Protein AF-0000000070852870 (afdb_homodimer)

Structure (mmCIF, N/CA/C/O backbone):
data_AF-0000000070852870-model_v1
#
loop_
_entity.id
_entity.type
_entity.pdbx_description
1 polymer 'Phosphatidylinositol-4,5-diphosphate 3-kinase'
#
loop_
_atom_site.group_PDB
_atom_site.id
_atom_site.type_symbol
_atom_site.label_atom_id
_atom_site.label_alt_id
_atom_site.label_comp_id
_atom_site.label_asym_id
_atom_site.label_entity_id
_atom_site.label_seq_id
_atom_site.pdbx_PDB_ins_code
_atom_site.Cartn_x
_atom_site.Cartn_y
_atom_site.Cartn_z
_atom_site.occupancy
_atom_site.B_iso_or_equiv
_atom_site.auth_seq_id
_atom_site.auth_comp_id
_atom_site.auth_asym_id
_atom_site.auth_atom_id
_atom_site.pdbx_PDB_model_num
ATOM 1 N N . THR A 1 1 ? 23.812 7.66 28.469 1 27.34 1 THR A N 1
ATOM 2 C CA . THR A 1 1 ? 22.844 6.57 28.594 1 27.34 1 THR A CA 1
ATOM 3 C C . THR A 1 1 ? 21.469 7.102 28.984 1 27.34 1 THR A C 1
ATOM 5 O O . THR A 1 1 ? 21.266 7.543 30.109 1 27.34 1 THR A O 1
ATOM 8 N N . ILE A 1 2 ? 20.844 7.906 28.141 1 29.92 2 ILE A N 1
ATOM 9 C CA . ILE A 1 2 ? 19.734 8.742 28.578 1 29.92 2 ILE A CA 1
ATOM 10 C C . ILE A 1 2 ? 18.484 7.875 28.797 1 29.92 2 ILE A C 1
ATOM 12 O O . ILE A 1 2 ? 18.047 7.188 27.875 1 29.92 2 ILE A O 1
ATOM 16 N N . THR A 1 3 ? 18.266 7.219 30 1 31.83 3 THR A N 1
ATOM 17 C CA . THR A 1 3 ? 17.188 6.34 30.469 1 31.83 3 THR A CA 1
ATOM 18 C C . THR A 1 3 ? 15.852 7.066 30.453 1 31.83 3 THR A C 1
ATOM 20 O O . THR A 1 3 ? 15.648 8.016 31.219 1 31.83 3 THR A O 1
ATOM 23 N N . ILE A 1 4 ? 15.297 7.316 29.344 1 27.53 4 ILE A N 1
ATOM 24 C CA . ILE A 1 4 ? 14.008 8 29.328 1 27.53 4 ILE A CA 1
ATOM 25 C C . ILE A 1 4 ? 12.938 7.082 29.906 1 27.53 4 ILE A C 1
ATOM 27 O O . ILE A 1 4 ? 12.703 5.988 29.391 1 27.53 4 ILE A O 1
ATOM 31 N N . THR A 1 5 ? 12.727 7.023 31.203 1 29.98 5 THR A N 1
ATOM 32 C CA . THR A 1 5 ? 11.734 6.305 31.984 1 29.98 5 THR A CA 1
ATOM 33 C C . THR A 1 5 ? 10.328 6.805 31.672 1 29.98 5 THR A C 1
ATOM 35 O O . THR A 1 5 ? 10.008 7.969 31.938 1 29.98 5 THR A O 1
ATOM 38 N N . LEU A 1 6 ? 9.82 6.469 30.594 1 28.53 6 LEU A N 1
ATOM 39 C CA . LEU A 1 6 ? 8.438 6.84 30.312 1 28.53 6 LEU A CA 1
ATOM 40 C C . LEU A 1 6 ? 7.48 6.195 31.312 1 28.53 6 LEU A C 1
ATOM 42 O O . LEU A 1 6 ? 7.43 4.969 31.422 1 28.53 6 LEU A O 1
ATOM 46 N N . GLN A 1 7 ? 7.25 6.754 32.438 1 28.45 7 GLN A N 1
ATOM 47 C CA . GLN A 1 7 ? 6.352 6.379 33.5 1 28.45 7 GLN A CA 1
ATOM 48 C C . GLN A 1 7 ? 4.898 6.367 33.031 1 28.45 7 GLN A C 1
ATOM 50 O O . GLN A 1 7 ? 4.32 7.418 32.781 1 28.45 7 GLN A O 1
ATOM 55 N N . THR A 1 8 ? 4.508 5.461 32.188 1 26.16 8 THR A N 1
ATOM 56 C CA . THR A 1 8 ? 3.102 5.328 31.812 1 26.16 8 THR A CA 1
ATOM 57 C C . THR A 1 8 ? 2.252 5.039 33.062 1 26.16 8 THR A C 1
ATOM 59 O O . THR A 1 8 ? 2.451 4.027 33.719 1 26.16 8 THR A O 1
ATOM 62 N N . LYS A 1 9 ? 1.921 5.992 33.781 1 29.56 9 LYS A N 1
ATOM 63 C CA . LYS A 1 9 ? 1.017 5.914 34.938 1 29.56 9 LYS A CA 1
ATOM 64 C C . LYS A 1 9 ? -0.339 5.344 34.531 1 29.56 9 LYS A C 1
ATOM 66 O O . LYS A 1 9 ? -1.066 5.957 33.75 1 29.56 9 LYS A O 1
ATOM 71 N N . VAL A 1 10 ? -0.441 4.09 34.312 1 24.94 10 VAL A N 1
ATOM 72 C CA . VAL A 1 10 ? -1.718 3.402 34.156 1 24.94 10 VAL A CA 1
ATOM 73 C C . VAL A 1 10 ? -2.543 3.543 35.406 1 24.94 10 VAL A C 1
ATOM 75 O O . VAL A 1 10 ? -2.146 3.051 36.469 1 24.94 10 VAL A O 1
ATOM 78 N N . LYS A 1 11 ? -3.195 4.629 35.625 1 28.09 11 LYS A N 1
ATOM 79 C CA . LYS A 1 11 ? -4.121 4.781 36.75 1 28.09 11 LYS A CA 1
ATOM 80 C C . LYS A 1 11 ? -5.223 3.725 36.719 1 28.09 11 LYS A C 1
ATOM 82 O O . LYS A 1 11 ? -6.031 3.709 35.781 1 28.09 11 LYS A O 1
ATOM 87 N N . VAL A 1 12 ? -4.922 2.531 37.188 1 23.48 12 VAL A N 1
ATOM 88 C CA . VAL A 1 12 ? -5.879 1.471 37.469 1 23.48 12 VAL A CA 1
ATOM 89 C C . VAL A 1 12 ? -6.934 1.982 38.438 1 23.48 12 VAL A C 1
ATOM 91 O O . VAL A 1 12 ? -6.613 2.342 39.594 1 23.48 12 VAL A O 1
ATOM 94 N N . LYS A 1 13 ? -7.949 2.676 37.969 1 28.06 13 LYS A N 1
ATOM 95 C CA . LYS A 1 13 ? -9.086 3.07 38.812 1 28.06 13 LYS A CA 1
ATOM 96 C C . LYS A 1 13 ? -9.695 1.865 39.5 1 28.06 13 LYS A C 1
ATOM 98 O O . LYS A 1 13 ? -10.266 0.983 38.875 1 28.06 13 LYS A O 1
ATOM 103 N N . THR A 1 14 ? -8.977 1.302 40.438 1 23.7 14 THR A N 1
ATOM 104 C CA . THR A 1 14 ? -9.586 0.327 41.344 1 23.7 14 THR A CA 1
ATOM 105 C C . THR A 1 14 ? -10.867 0.88 41.969 1 23.7 14 THR A C 1
ATOM 107 O O . THR A 1 14 ? -10.836 1.881 42.688 1 23.7 14 THR A O 1
ATOM 110 N N . LYS A 1 15 ? -11.898 0.949 41.125 1 27.09 15 LYS A N 1
ATOM 111 C CA . LYS A 1 15 ? -13.18 1.281 41.719 1 27.09 15 LYS A CA 1
ATOM 112 C C . LYS A 1 15 ? -13.453 0.421 42.969 1 27.09 15 LYS A C 1
ATOM 114 O O . LYS A 1 15 ? -13.578 -0.801 42.844 1 27.09 15 LYS A O 1
ATOM 119 N N . ILE A 1 16 ? -12.758 0.714 44 1 23.38 16 ILE A N 1
ATOM 120 C CA . ILE A 1 16 ? -13.164 0.193 45.312 1 23.38 16 ILE A CA 1
ATOM 121 C C . ILE A 1 16 ? -14.672 0.382 45.5 1 23.38 16 ILE A C 1
ATOM 123 O O . ILE A 1 16 ? -15.18 1.502 45.406 1 23.38 16 ILE A O 1
ATOM 127 N N . SER A 1 17 ? -15.383 -0.698 45.062 1 24.02 17 SER A N 1
ATOM 128 C CA . SER A 1 17 ? -16.812 -0.849 45.312 1 24.02 17 SER A CA 1
ATOM 129 C C . SER A 1 17 ? -17.172 -0.522 46.75 1 24.02 17 SER A C 1
ATOM 131 O O . SER A 1 17 ? -16.75 -1.219 47.688 1 24.02 17 SER A O 1
ATOM 133 N N . LYS A 1 18 ? -16.875 0.728 47.094 1 25.3 18 LYS A N 1
ATOM 134 C CA . LYS A 1 18 ? -17.375 1.075 48.438 1 25.3 18 LYS A CA 1
ATOM 135 C C . LYS A 1 18 ? -18.797 0.556 48.625 1 25.3 18 LYS A C 1
ATOM 137 O O . LYS A 1 18 ? -19.688 0.849 47.844 1 25.3 18 LYS A O 1
ATOM 142 N N . GLN A 1 19 ? -18.875 -0.661 49.156 1 25.59 19 GLN A N 1
ATOM 143 C CA . GLN A 1 19 ? -20.109 -1.264 49.656 1 25.59 19 GLN A CA 1
ATOM 144 C C . GLN A 1 19 ? -20.906 -0.278 50.5 1 25.59 19 GLN A C 1
ATOM 146 O O . GLN A 1 19 ? -20.516 0.032 51.625 1 25.59 19 GLN A O 1
ATOM 151 N N . SER A 1 20 ? -21.188 0.939 49.906 1 22.47 20 SER A N 1
ATOM 152 C CA . SER A 1 20 ? -21.984 1.903 50.656 1 22.47 20 SER A CA 1
ATOM 153 C C . SER A 1 20 ? -23.219 1.245 51.281 1 22.47 20 SER A C 1
ATOM 155 O O . SER A 1 20 ? -24.016 0.625 50.562 1 22.47 20 SER A O 1
ATOM 157 N N . GLU A 1 21 ? -23.094 0.815 52.5 1 23.3 21 GLU A N 1
ATOM 158 C CA . GLU A 1 21 ? -24.125 0.263 53.406 1 23.3 21 GLU A CA 1
ATOM 159 C C . GLU A 1 21 ? -25.328 1.187 53.469 1 23.3 21 GLU A C 1
ATOM 161 O O . GLU A 1 21 ? -26.25 0.949 54.281 1 23.3 21 GLU A O 1
ATOM 166 N N . THR A 1 22 ? -25.375 2.242 52.625 1 21.23 22 THR A N 1
ATOM 167 C CA . THR A 1 22 ? -26.281 3.256 53.156 1 21.23 22 THR A CA 1
ATOM 168 C C . THR A 1 22 ? -27.672 2.682 53.375 1 21.23 22 THR A C 1
ATOM 170 O O . THR A 1 22 ? -28.234 2.07 52.469 1 21.23 22 THR A O 1
ATOM 173 N N . ASN A 1 23 ? -28.062 2.475 54.625 1 20.77 23 ASN A N 1
ATOM 174 C CA . ASN A 1 23 ? -29.219 2.051 55.406 1 20.77 23 ASN A CA 1
ATOM 175 C C . ASN A 1 23 ? -30.484 2.783 55 1 20.77 23 ASN A C 1
ATOM 177 O O . ASN A 1 23 ? -31.531 2.666 55.625 1 20.77 23 ASN A O 1
ATOM 181 N N . LYS A 1 24 ? -30.344 3.889 54.094 1 19.09 24 LYS A N 1
ATOM 182 C CA . LYS A 1 24 ? -31.391 4.852 54.438 1 19.09 24 LYS A CA 1
ATOM 183 C C . LYS A 1 24 ? -32.781 4.262 54.25 1 19.09 24 LYS A C 1
ATOM 185 O O . LYS A 1 24 ? -33 3.463 53.344 1 19.09 24 LYS A O 1
ATOM 190 N N . GLU A 1 25 ? -33.719 4.793 55.062 1 22.48 25 GLU A N 1
ATOM 191 C CA . GLU A 1 25 ? -35.062 4.59 55.562 1 22.48 25 GLU A CA 1
ATOM 192 C C . GLU A 1 25 ? -36.094 4.613 54.438 1 22.48 25 GLU A C 1
ATOM 194 O O . GLU A 1 25 ? -35.875 5.316 53.438 1 22.48 25 GLU A O 1
ATOM 199 N N . ARG A 1 26 ? -37.062 3.715 54.562 1 19.55 26 ARG A N 1
ATOM 200 C CA . ARG A 1 26 ? -38.219 3.191 53.812 1 19.55 26 ARG A CA 1
ATOM 201 C C . ARG A 1 26 ? -39.219 4.297 53.5 1 19.55 26 ARG A C 1
ATOM 203 O O . ARG A 1 26 ? -40.031 4.664 54.375 1 19.55 26 ARG A O 1
ATOM 210 N N . LYS A 1 27 ? -38.656 5.535 53.062 1 18.78 27 LYS A N 1
ATOM 211 C CA . LYS A 1 27 ? -39.781 6.453 53.031 1 18.78 27 LYS A CA 1
ATOM 212 C C . LYS A 1 27 ? -40.938 5.871 52.219 1 18.78 27 LYS A C 1
ATOM 214 O O . LYS A 1 27 ? -40.75 5.039 51.344 1 18.78 27 LYS A O 1
ATOM 219 N N . ASP A 1 28 ? -42.094 6.477 52.531 1 20.64 28 ASP A N 1
ATOM 220 C CA . ASP A 1 28 ? -43.562 6.305 52.375 1 20.64 28 ASP A CA 1
ATOM 221 C C . ASP A 1 28 ? -43.969 6.293 50.938 1 20.64 28 ASP A C 1
ATOM 223 O O . ASP A 1 28 ? -43.25 6.812 50.062 1 20.64 28 ASP A O 1
ATOM 227 N N . ASN A 1 29 ? -45.25 5.906 50.594 1 18.59 29 ASN A N 1
ATOM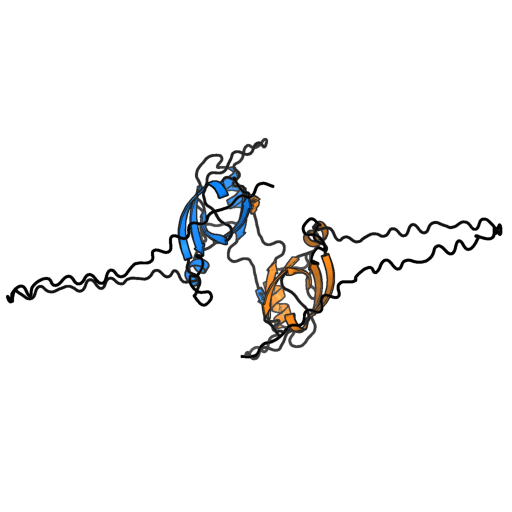 228 C CA . ASN A 1 29 ? -46.125 5.137 49.719 1 18.59 29 ASN A CA 1
ATOM 229 C C . ASN A 1 29 ? -46.469 5.922 48.438 1 18.59 29 ASN A C 1
ATOM 231 O O . ASN A 1 29 ? -46.719 5.332 47.406 1 18.59 29 ASN A O 1
ATOM 235 N N . GLU A 1 30 ? -46.844 7.277 48.562 1 22.08 30 GLU A N 1
ATOM 236 C CA . GLU A 1 30 ? -48.125 7.402 47.906 1 22.08 30 GLU A CA 1
ATOM 237 C C . GLU A 1 30 ? -48 7.273 46.375 1 22.08 30 GLU A C 1
ATOM 239 O O . GLU A 1 30 ? -46.906 7.449 45.844 1 22.08 30 GLU A O 1
ATOM 244 N N . SER A 1 31 ? -49.188 7.238 45.625 1 21.73 31 SER A N 1
ATOM 245 C CA . SER A 1 31 ? -49.875 6.648 44.469 1 21.73 31 SER A CA 1
ATOM 246 C C . SER A 1 31 ? -49.531 7.406 43.188 1 21.73 31 SER A C 1
ATOM 248 O O . SER A 1 31 ? -50.062 7.086 42.125 1 21.73 31 SER A O 1
ATOM 250 N N . TYR A 1 32 ? -48.812 8.594 43.281 1 19.33 32 TYR A N 1
ATOM 251 C CA . TYR A 1 32 ? -49.312 9.445 42.188 1 19.33 32 TYR A CA 1
ATOM 252 C C . TYR A 1 32 ? -49.188 8.75 40.844 1 19.33 32 TYR A C 1
ATOM 254 O O . TYR A 1 32 ? -48.406 7.812 40.688 1 19.33 32 TYR A O 1
ATOM 262 N N . SER A 1 33 ? -49.812 9.445 39.938 1 22.7 33 SER A N 1
ATOM 263 C CA . SER A 1 33 ? -50.406 9.32 38.594 1 22.7 33 SER A CA 1
ATOM 264 C C . SER A 1 33 ? -49.344 8.961 37.562 1 22.7 33 SER A C 1
ATOM 266 O O . SER A 1 33 ? -48.156 9.203 37.75 1 22.7 33 SER A O 1
ATOM 268 N N . SER A 1 34 ? -49.812 8.328 36.5 1 21.61 34 SER A N 1
ATOM 269 C CA . SER A 1 34 ? -49.469 7.488 35.375 1 21.61 34 SER A CA 1
ATOM 270 C C . SER A 1 34 ? -48.625 8.25 34.375 1 21.61 34 SER A C 1
ATOM 272 O O . SER A 1 34 ? -49.125 9.016 33.562 1 21.61 34 SER A O 1
ATOM 274 N N . GLY A 1 35 ? -47.781 9.188 34.844 1 19.84 35 GLY A N 1
ATOM 275 C CA . GLY A 1 35 ? -47.219 9.883 33.688 1 19.84 35 GLY A CA 1
ATOM 276 C C . GLY A 1 35 ? -46.562 8.961 32.688 1 19.84 35 GLY A C 1
ATOM 277 O O . GLY A 1 35 ? -46 7.93 33.062 1 19.84 35 GLY A O 1
ATOM 278 N N . ASN A 1 36 ? -47.062 8.961 31.469 1 21 36 ASN A N 1
ATOM 279 C CA . ASN A 1 36 ? -46.656 8.234 30.266 1 21 36 ASN A CA 1
ATOM 280 C C . ASN A 1 36 ? -45.156 8.391 30 1 21 36 ASN A C 1
ATOM 282 O O . ASN A 1 36 ? -44.656 9.508 29.844 1 21 36 ASN A O 1
ATOM 286 N N . ASN A 1 37 ? -44.406 7.648 30.703 1 19.98 37 ASN A N 1
ATOM 287 C CA . ASN A 1 37 ? -42.969 7.582 30.453 1 19.98 37 ASN A CA 1
ATOM 288 C C . ASN A 1 37 ? -42.688 7.227 28.984 1 19.98 37 ASN A C 1
ATOM 290 O O . ASN A 1 37 ? -43.031 6.133 28.531 1 19.98 37 ASN A O 1
ATOM 294 N N . SER A 1 38 ? -42.938 8.219 28.078 1 26.02 38 SER A N 1
ATOM 295 C CA . SER A 1 38 ? -42.375 7.965 26.75 1 26.02 38 SER A CA 1
ATOM 296 C C . SER A 1 38 ? -40.938 7.477 26.844 1 26.02 38 SER A C 1
ATOM 298 O O . SER A 1 38 ? -40.094 8.133 27.469 1 26.02 38 SER A O 1
ATOM 300 N N . ASN A 1 39 ? -40.812 6.211 26.891 1 21.52 39 ASN A N 1
ATOM 301 C CA . ASN A 1 39 ? -39.562 5.469 26.781 1 21.52 39 ASN A CA 1
ATOM 302 C C . ASN A 1 39 ? -38.688 6.035 25.672 1 21.52 39 ASN A C 1
ATOM 304 O O . ASN A 1 39 ? -39.062 6.031 24.5 1 21.52 39 ASN A O 1
ATOM 308 N N . ASN A 1 40 ? -38.031 7.195 25.984 1 24.62 40 ASN A N 1
ATOM 309 C CA . ASN A 1 40 ? -36.875 7.551 25.156 1 24.62 40 ASN A CA 1
ATOM 310 C C . ASN A 1 40 ? -35.969 6.352 24.938 1 24.62 40 ASN A C 1
ATOM 312 O O . ASN A 1 40 ? -35.312 5.875 25.875 1 24.62 40 ASN A O 1
ATOM 316 N N . ASN A 1 41 ? -36.438 5.379 24.156 1 25.45 41 ASN A N 1
ATOM 317 C CA . ASN A 1 41 ? -35.469 4.434 23.625 1 25.45 41 ASN A CA 1
ATOM 318 C C . ASN A 1 41 ? -34.156 5.137 23.203 1 25.45 41 ASN A C 1
ATOM 320 O O . ASN A 1 41 ? -34.188 5.949 22.281 1 25.45 41 ASN A O 1
ATOM 324 N N . ASN A 1 42 ? -33.406 5.562 24.172 1 28.19 42 ASN A N 1
ATOM 325 C CA . ASN A 1 42 ? -31.984 5.812 23.859 1 28.19 42 ASN A CA 1
ATOM 326 C C . ASN A 1 42 ? -31.422 4.73 22.953 1 28.19 42 ASN A C 1
ATOM 328 O O . ASN A 1 42 ? -31.219 3.594 23.375 1 28.19 42 ASN A O 1
ATOM 332 N N . ASN A 1 43 ? -31.922 4.578 21.719 1 29.73 43 ASN A N 1
ATOM 333 C CA . ASN A 1 43 ? -31.078 3.93 20.719 1 29.73 43 ASN A CA 1
ATOM 334 C C . ASN A 1 43 ? -29.609 4.277 20.922 1 29.73 43 ASN A C 1
ATOM 336 O O . ASN A 1 43 ? -29.203 5.414 20.688 1 29.73 43 ASN A O 1
ATOM 340 N N . ASN A 1 44 ? -29.016 3.9 22 1 30.22 44 ASN A N 1
ATOM 341 C CA . ASN A 1 44 ? -27.562 3.768 22 1 30.22 44 ASN A CA 1
ATOM 342 C C . ASN A 1 44 ? -27.047 3.242 20.672 1 30.22 44 ASN A C 1
ATOM 344 O O . ASN A 1 44 ? -27.062 2.035 20.422 1 30.22 44 ASN A O 1
ATOM 348 N N . ASN A 1 45 ? -27.469 3.785 19.562 1 33.59 45 ASN A N 1
ATOM 349 C CA . ASN A 1 45 ? -26.672 3.594 18.359 1 33.59 45 ASN A CA 1
ATOM 350 C C . ASN A 1 45 ? -25.172 3.484 18.688 1 33.59 45 ASN A C 1
ATOM 352 O O . ASN A 1 45 ? -24.531 4.488 18.984 1 33.59 45 ASN A O 1
ATOM 356 N N . ASN A 1 46 ? -24.75 2.613 19.562 1 35.47 46 ASN A N 1
ATOM 357 C CA . ASN A 1 46 ? -23.344 2.23 19.609 1 35.47 46 ASN A CA 1
ATOM 358 C C . ASN A 1 46 ? -22.688 2.344 18.219 1 35.47 46 ASN A C 1
ATOM 360 O O . ASN A 1 46 ? -22.984 1.546 17.328 1 35.47 46 ASN A O 1
ATOM 364 N N . ASN A 1 47 ? -22.562 3.494 17.625 1 42.03 47 ASN A N 1
ATOM 365 C CA . ASN A 1 47 ? -21.797 3.877 16.438 1 42.03 47 ASN A CA 1
ATOM 366 C C . ASN A 1 47 ? -20.531 3.033 16.281 1 42.03 47 ASN A C 1
ATOM 368 O O . ASN A 1 47 ? -19.438 3.477 16.625 1 42.03 47 ASN A O 1
ATOM 372 N N . ASN A 1 48 ? -20.562 1.806 16.781 1 46.44 48 ASN A N 1
ATOM 373 C CA . ASN A 1 48 ? -19.484 0.926 16.375 1 46.44 48 ASN A CA 1
ATOM 374 C C . ASN A 1 48 ? -19.219 1.011 14.875 1 46.44 48 ASN A C 1
ATOM 376 O O . ASN A 1 48 ? -20.078 0.642 14.07 1 46.44 48 ASN A O 1
ATOM 380 N N . ILE A 1 49 ? -18.594 2.111 14.484 1 57.25 49 ILE A N 1
ATOM 381 C CA . ILE A 1 49 ? -18.25 2.281 13.078 1 57.25 49 ILE A CA 1
ATOM 382 C C . ILE A 1 49 ? -17.625 0.994 12.539 1 57.25 49 ILE A C 1
ATOM 384 O O . ILE A 1 49 ? -16.656 0.479 13.109 1 57.25 49 ILE A O 1
ATOM 388 N N . THR A 1 50 ? -18.359 0.119 11.906 1 61.16 50 THR A N 1
ATOM 389 C CA . THR A 1 50 ? -17.922 -1.14 11.305 1 61.16 50 THR A CA 1
ATOM 390 C C . THR A 1 50 ? -16.812 -0.901 10.297 1 61.16 50 THR A C 1
ATOM 392 O O . THR A 1 50 ? -16.641 0.212 9.789 1 61.16 50 THR A O 1
ATOM 395 N N . ASN A 1 51 ? -15.75 -1.797 10.242 1 72.5 51 ASN A N 1
ATOM 396 C CA . ASN A 1 51 ? -14.75 -1.881 9.188 1 72.5 51 ASN A CA 1
ATOM 397 C C . ASN A 1 51 ? -15.328 -1.52 7.828 1 72.5 51 ASN A C 1
ATOM 399 O O . ASN A 1 51 ? -14.625 -0.988 6.965 1 72.5 51 ASN A O 1
ATOM 403 N N . GLN A 1 52 ? -16.609 -1.586 7.766 1 79.62 52 GLN A N 1
ATOM 404 C CA . GLN A 1 52 ? -17.266 -1.323 6.484 1 79.62 52 GLN A CA 1
ATOM 405 C C . GLN A 1 52 ? -17.328 0.174 6.199 1 79.62 52 GLN A C 1
ATOM 407 O O . GLN A 1 52 ? -17.094 0.605 5.066 1 79.62 52 GLN A O 1
ATOM 412 N N . GLN A 1 53 ? -17.594 0.933 7.207 1 82.88 53 GLN A N 1
ATOM 413 C CA . GLN A 1 53 ? -17.703 2.373 6.992 1 82.88 53 GLN A CA 1
ATOM 414 C C . GLN A 1 53 ? -16.359 2.971 6.605 1 82.88 53 GLN A C 1
ATOM 416 O O . GLN A 1 53 ? -16.281 3.844 5.742 1 82.88 53 GLN A O 1
ATOM 421 N N . VAL A 1 54 ? -15.352 2.523 7.219 1 87.25 54 VAL A N 1
ATOM 422 C CA . VAL A 1 54 ? -14.008 3.016 6.922 1 87.25 54 VAL A CA 1
ATOM 423 C C . VAL A 1 54 ? -13.672 2.75 5.453 1 87.25 54 VAL A C 1
ATOM 425 O O . VAL A 1 54 ? -13.195 3.643 4.75 1 87.25 54 VAL A O 1
ATOM 428 N N . LEU A 1 55 ? -14.016 1.592 5.059 1 84.94 55 LEU A N 1
ATOM 429 C CA . LEU A 1 55 ? -13.742 1.2 3.68 1 84.94 55 LEU A CA 1
ATOM 430 C C . LEU A 1 55 ? -14.609 1.994 2.709 1 84.94 55 LEU A C 1
ATOM 432 O O . LEU A 1 55 ? -14.188 2.297 1.592 1 84.94 55 LEU A O 1
ATOM 436 N N . GLU A 1 56 ? -15.734 2.328 3.166 1 87.19 56 GLU A N 1
ATOM 437 C CA . GLU A 1 56 ? -16.703 2.986 2.283 1 87.19 56 GLU A CA 1
ATOM 438 C C . GLU A 1 56 ? -16.312 4.441 2.035 1 87.19 56 GLU A C 1
ATOM 440 O O . GLU A 1 56 ? -16.438 4.941 0.915 1 87.19 56 GLU A O 1
ATOM 445 N N . ASP A 1 57 ? -15.727 5.035 3.018 1 93.12 57 ASP A N 1
ATOM 446 C CA . ASP A 1 57 ? -15.562 6.473 2.834 1 93.12 57 ASP A CA 1
ATOM 447 C C . ASP A 1 57 ? -14.086 6.852 2.77 1 93.12 57 ASP A C 1
ATOM 449 O O . ASP A 1 57 ? -13.734 7.949 2.326 1 93.12 57 ASP A O 1
ATOM 453 N N . GLY A 1 58 ? -13.242 5.996 3.215 1 97 58 GLY A N 1
ATOM 454 C CA . GLY A 1 58 ? -11.82 6.293 3.17 1 97 58 GLY A CA 1
ATOM 455 C C . GLY A 1 58 ? -11.266 6.352 1.758 1 97 58 GLY A C 1
ATOM 456 O O . GLY A 1 58 ? -11.695 5.598 0.885 1 97 58 GLY A O 1
ATOM 457 N N . PHE A 1 59 ? -10.328 7.324 1.576 1 97.38 59 PHE A N 1
ATOM 458 C CA . PHE A 1 59 ? -9.758 7.375 0.234 1 97.38 59 PHE A CA 1
ATOM 459 C C . PHE A 1 59 ? -8.25 7.582 0.291 1 97.38 59 PHE A C 1
ATOM 461 O O . PHE A 1 59 ? -7.555 7.391 -0.708 1 97.38 59 PHE A O 1
ATOM 468 N N . LEU A 1 60 ? -7.758 7.957 1.438 1 98.31 60 LEU A N 1
ATOM 469 C CA . LEU A 1 60 ? -6.328 8.078 1.688 1 98.31 60 LEU A CA 1
ATOM 470 C C . LEU A 1 60 ? -5.941 7.398 2.996 1 98.31 60 LEU A C 1
ATOM 472 O O . LEU A 1 60 ? -6.781 7.227 3.883 1 98.31 60 LEU A O 1
ATOM 476 N N . ILE A 1 61 ? -4.656 7.039 3.051 1 97.19 61 ILE A N 1
ATOM 477 C CA . ILE A 1 61 ? -4.129 6.504 4.301 1 97.19 61 ILE A CA 1
ATOM 478 C C . ILE A 1 61 ? -2.719 7.035 4.535 1 97.19 61 ILE A C 1
ATOM 480 O O . ILE A 1 61 ? -1.924 7.141 3.6 1 97.19 61 ILE A O 1
ATOM 484 N N . CYS A 1 62 ? -2.432 7.414 5.723 1 98.25 62 CYS A N 1
ATOM 485 C CA . CYS A 1 62 ? -1.08 7.809 6.102 1 98.25 62 CYS A CA 1
ATOM 486 C C . CYS A 1 62 ? -0.219 6.59 6.402 1 98.25 62 CYS A C 1
ATOM 488 O O . CYS A 1 62 ? -0.534 5.809 7.305 1 98.25 62 CYS A O 1
ATOM 490 N N . THR A 1 63 ? 0.901 6.488 5.676 1 94.75 63 THR A N 1
ATOM 491 C CA . THR A 1 63 ? 1.689 5.273 5.848 1 94.75 63 THR A CA 1
ATOM 492 C C . THR A 1 63 ? 3.029 5.586 6.508 1 94.75 63 THR A C 1
ATOM 494 O O . THR A 1 63 ? 3.684 4.691 7.047 1 94.75 63 THR A O 1
ATOM 497 N N . GLN A 1 64 ? 3.488 6.789 6.461 1 93.62 64 GLN A N 1
ATOM 498 C CA . GLN A 1 64 ? 4.699 7.219 7.145 1 93.62 64 GLN A CA 1
ATOM 499 C 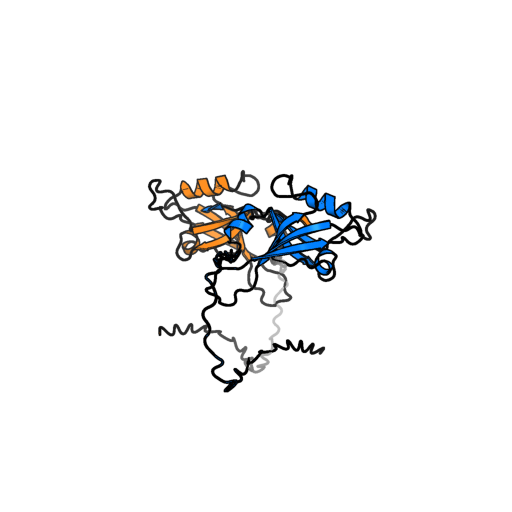C . GLN A 1 64 ? 4.566 8.656 7.648 1 93.62 64 GLN A C 1
ATOM 501 O O . GLN A 1 64 ? 3.83 9.453 7.07 1 93.62 64 GLN A O 1
ATOM 506 N N . LEU A 1 65 ? 5.293 8.844 8.672 1 96 65 LEU A N 1
ATOM 507 C CA . LEU A 1 65 ? 5.234 10.141 9.32 1 96 65 LEU A CA 1
ATOM 508 C C . LEU A 1 65 ? 6.617 10.586 9.781 1 96 65 LEU A C 1
ATOM 510 O O . LEU A 1 65 ? 7.379 9.789 10.328 1 96 65 LEU A O 1
ATOM 514 N N . VAL A 1 66 ? 6.875 11.812 9.508 1 93.31 66 VAL A N 1
ATOM 515 C CA . VAL A 1 66 ? 8.102 12.406 10.031 1 93.31 66 VAL A CA 1
ATOM 516 C C . VAL A 1 66 ? 7.824 13.07 11.383 1 93.31 66 VAL A C 1
ATOM 518 O O . VAL A 1 66 ? 6.949 13.938 11.484 1 93.31 66 VAL A O 1
ATOM 521 N N . LYS A 1 67 ? 8.617 12.664 12.297 1 93.19 67 LYS A N 1
ATOM 522 C CA . LYS A 1 67 ? 8.453 13.266 13.617 1 93.19 67 LYS A CA 1
ATOM 523 C C . LYS A 1 67 ? 8.703 14.773 13.57 1 93.19 67 LYS A C 1
ATOM 525 O O . LYS A 1 67 ? 9.633 15.234 12.906 1 93.19 67 LYS A O 1
ATOM 530 N N . THR A 1 68 ? 7.828 15.492 14.297 1 92.5 68 THR A N 1
ATOM 531 C CA . THR A 1 68 ? 7.91 16.938 14.516 1 92.5 68 THR A CA 1
ATOM 532 C C . THR A 1 68 ? 7.477 17.688 13.258 1 92.5 68 THR A C 1
ATOM 534 O O . THR A 1 68 ? 7.473 18.922 13.242 1 92.5 68 THR A O 1
ATOM 537 N N . GLY A 1 69 ? 7.129 17.047 12.211 1 95.06 69 GLY A N 1
ATOM 538 C CA . GLY A 1 69 ? 6.59 17.703 11.023 1 95.06 69 GLY A CA 1
ATOM 539 C C . GLY A 1 69 ? 5.184 18.234 11.227 1 95.06 69 GLY A C 1
ATOM 540 O O . GLY A 1 69 ? 4.602 18.078 12.305 1 95.06 69 GLY A O 1
ATOM 541 N N . GLY A 1 70 ? 4.707 18.922 10.281 1 97.31 70 GLY A N 1
ATOM 542 C CA . GLY A 1 70 ? 3.385 19.516 10.352 1 97.31 70 GLY A CA 1
ATOM 543 C C . GLY A 1 70 ? 2.281 18.5 10.594 1 97.31 70 GLY A C 1
ATOM 544 O O . GLY A 1 70 ? 1.332 18.766 11.328 1 97.31 70 GLY A O 1
ATOM 545 N N . ALA A 1 71 ? 2.436 17.391 9.984 1 98.5 71 ALA A N 1
ATOM 546 C CA . ALA A 1 71 ? 1.436 16.344 10.172 1 98.5 71 ALA A CA 1
ATOM 547 C C . ALA A 1 71 ? 1.452 15.805 11.602 1 98.5 71 ALA A C 1
ATOM 549 O O . ALA A 1 71 ? 0.401 15.672 12.227 1 98.5 71 ALA A O 1
ATOM 550 N N . ASP A 1 72 ? 2.633 15.562 12.047 1 97.44 72 ASP A N 1
ATOM 551 C CA . ASP A 1 72 ? 2.814 15.07 13.406 1 97.44 72 ASP A CA 1
ATOM 552 C C . ASP A 1 72 ? 2.295 16.078 14.43 1 97.44 72 ASP A C 1
ATOM 554 O O . ASP A 1 72 ? 1.541 15.719 15.336 1 97.44 72 ASP A O 1
ATOM 558 N N . GLN A 1 73 ? 2.641 17.281 14.258 1 97.44 73 GLN A N 1
ATOM 559 C CA . GLN A 1 73 ? 2.207 18.344 15.156 1 97.44 73 GLN A CA 1
ATOM 560 C C . GLN A 1 73 ? 0.689 18.5 15.141 1 97.44 73 GLN A C 1
ATOM 562 O O . GLN A 1 73 ? 0.084 18.844 16.156 1 97.44 73 GLN A O 1
ATOM 567 N N . GLY A 1 74 ? 0.125 18.156 14 1 98.44 74 GLY A N 1
ATOM 568 C CA . GLY A 1 74 ? -1.318 18.25 13.859 1 98.44 74 GLY A CA 1
ATOM 569 C C . GLY A 1 74 ? -2.061 17.047 14.383 1 98.44 74 GLY A C 1
ATOM 570 O O . GLY A 1 74 ? -3.293 17.016 14.391 1 98.44 74 GLY A O 1
ATOM 571 N N . GLY A 1 75 ? -1.296 16 14.688 1 98.25 75 GLY A N 1
ATOM 572 C CA . GLY A 1 75 ? -1.932 14.875 15.344 1 98.25 75 GLY A CA 1
ATOM 573 C C . GLY A 1 75 ? -2.172 13.703 14.406 1 98.25 75 GLY A C 1
ATOM 574 O O . GLY A 1 75 ? -2.801 12.719 14.789 1 98.25 75 GLY A O 1
ATOM 575 N N . LEU A 1 76 ? -1.728 13.789 13.234 1 98.5 76 LEU A N 1
ATOM 576 C CA . LEU A 1 76 ? -1.859 12.68 12.297 1 98.5 76 LEU A CA 1
ATOM 577 C C . LEU A 1 76 ? -1.029 11.484 12.742 1 98.5 76 LEU A C 1
ATOM 579 O O . LEU A 1 76 ? 0.072 11.648 13.273 1 98.5 76 LEU A O 1
ATOM 583 N N . GLN A 1 77 ? -1.541 10.305 12.492 1 96.62 77 GLN A N 1
ATOM 584 C CA . GLN A 1 77 ? -0.838 9.078 12.859 1 96.62 77 GLN A CA 1
ATOM 585 C C . GLN A 1 77 ? -0.786 8.094 11.695 1 96.62 77 GLN A C 1
ATOM 587 O O . GLN A 1 77 ? -1.66 8.109 10.828 1 96.62 77 GLN A O 1
ATOM 592 N N . VAL A 1 78 ? 0.255 7.332 11.727 1 94.38 78 VAL A N 1
ATOM 593 C CA . VAL A 1 78 ? 0.334 6.238 10.766 1 94.38 78 VAL A CA 1
ATOM 594 C C . VAL A 1 78 ? -0.878 5.324 10.922 1 94.38 78 VAL A C 1
ATOM 596 O O . VAL A 1 78 ? -1.261 4.977 12.039 1 94.38 78 VAL A O 1
ATOM 599 N N . GLY A 1 79 ? -1.523 5.031 9.812 1 93.69 79 GLY A N 1
ATOM 600 C CA . GLY A 1 79 ? -2.689 4.164 9.844 1 93.69 79 GLY A CA 1
ATOM 601 C C . GLY A 1 79 ? -4 4.926 9.781 1 93.69 79 GLY A C 1
ATOM 602 O O . GLY A 1 79 ? -5.059 4.332 9.555 1 93.69 79 GLY A O 1
ATOM 603 N N . ASP A 1 80 ? -3.934 6.203 9.953 1 96.25 80 ASP A N 1
ATOM 604 C CA . ASP A 1 80 ? -5.137 7.016 9.812 1 96.25 80 ASP A CA 1
ATOM 605 C C . ASP A 1 80 ? -5.699 6.922 8.398 1 96.25 80 ASP A C 1
ATOM 607 O O . ASP A 1 80 ? -4.977 7.121 7.418 1 96.25 80 ASP A O 1
ATOM 611 N N . VAL A 1 81 ? -6.992 6.68 8.367 1 97.19 81 VAL A N 1
ATOM 612 C CA . VAL A 1 81 ? -7.699 6.621 7.09 1 97.19 81 VAL A CA 1
ATOM 613 C C . VAL A 1 81 ? -8.531 7.887 6.906 1 97.19 81 VAL A C 1
ATOM 615 O O . VAL A 1 81 ? -9.516 8.102 7.621 1 97.19 81 VAL A O 1
ATOM 618 N N . MET A 1 82 ? -8.172 8.656 5.895 1 98.44 82 MET A N 1
ATOM 619 C CA . MET A 1 82 ? -8.781 9.969 5.727 1 98.44 82 MET A CA 1
ATOM 620 C C . MET A 1 82 ? -10.047 9.883 4.879 1 98.44 82 MET A C 1
ATOM 622 O O . MET A 1 82 ? -10.07 9.18 3.863 1 98.44 82 MET A O 1
ATOM 626 N N . VAL A 1 83 ? -11.039 10.609 5.375 1 97.88 83 VAL A N 1
ATOM 627 C CA . VAL A 1 83 ? -12.305 10.719 4.668 1 97.88 83 VAL A CA 1
ATOM 628 C C . VAL A 1 83 ? -12.391 12.07 3.963 1 97.88 83 VAL A C 1
ATOM 630 O O . VAL A 1 83 ? -13.094 12.219 2.959 1 97.88 83 VAL A O 1
ATOM 633 N N . GLU A 1 84 ? -11.727 12.961 4.582 1 98.31 84 GLU A N 1
ATOM 634 C CA . GLU A 1 84 ? -11.594 14.305 4.02 1 98.31 84 GLU A CA 1
ATOM 635 C C . GLU A 1 84 ? -10.172 14.836 4.203 1 98.31 84 GLU A C 1
ATOM 637 O O . GLU A 1 84 ? -9.57 14.656 5.266 1 98.31 84 GLU A O 1
ATOM 642 N N . PHE A 1 85 ? -9.742 15.5 3.172 1 98.69 85 PHE A N 1
ATOM 643 C CA . PHE A 1 85 ? -8.461 16.203 3.17 1 98.69 85 PHE A CA 1
ATOM 644 C C . PHE A 1 85 ? -8.578 17.531 2.434 1 98.69 85 PHE A C 1
ATOM 646 O O . PHE A 1 85 ? -8.516 17.578 1.204 1 98.69 85 PHE A O 1
ATOM 653 N N . GLY A 1 86 ? -8.703 18.516 3.273 1 98.25 86 GLY A N 1
ATOM 654 C CA . GLY A 1 86 ? -9.109 19.766 2.646 1 98.25 86 GLY A CA 1
ATOM 655 C C . GLY A 1 86 ? -10.438 19.672 1.929 1 98.25 86 GLY A C 1
ATOM 656 O O . GLY A 1 86 ? -11.438 19.25 2.52 1 98.25 86 GLY A O 1
ATOM 657 N N . HIS A 1 87 ? -10.43 20 0.714 1 97.62 87 HIS A N 1
ATOM 658 C CA . HIS A 1 87 ? -11.68 19.938 -0.036 1 97.62 87 HIS A CA 1
ATOM 659 C C . HIS A 1 87 ? -11.805 18.625 -0.798 1 97.62 87 HIS A C 1
ATOM 661 O O . HIS A 1 87 ? -12.789 18.406 -1.511 1 97.62 87 HIS A O 1
ATOM 667 N N . TYR A 1 88 ? -10.945 17.781 -0.569 1 98.06 88 TYR A N 1
ATOM 668 C CA . TYR A 1 88 ? -11.008 16.516 -1.268 1 98.06 88 TYR A CA 1
ATOM 669 C C . TYR A 1 88 ? -11.695 15.453 -0.41 1 98.06 88 TYR A C 1
ATOM 671 O O . TYR A 1 88 ? -11.539 15.438 0.813 1 98.06 88 TYR A O 1
ATOM 679 N N . ASN A 1 89 ? -12.422 14.656 -1.013 1 97.5 89 ASN A N 1
ATOM 680 C CA . ASN A 1 89 ? -12.977 13.414 -0.495 1 97.5 89 ASN A CA 1
ATOM 681 C C . ASN A 1 89 ? -13.055 12.344 -1.578 1 97.5 89 ASN A C 1
ATOM 683 O O . ASN A 1 89 ? -12.539 12.531 -2.682 1 97.5 89 ASN A O 1
ATOM 687 N N . LYS A 1 90 ? -13.539 11.234 -1.267 1 95.56 90 LYS A N 1
ATOM 688 C CA . LYS A 1 90 ? -13.555 10.094 -2.18 1 95.56 90 LYS A CA 1
ATOM 689 C C . LYS A 1 90 ? -14.172 10.477 -3.521 1 95.56 90 LYS A C 1
ATOM 691 O O . LYS A 1 90 ? -13.703 10.039 -4.574 1 95.56 90 LYS A O 1
ATOM 696 N N . SER A 1 91 ? -15.164 11.32 -3.535 1 94.5 91 SER A N 1
ATOM 697 C CA . SER A 1 91 ? -15.914 11.664 -4.738 1 94.5 91 SER A CA 1
ATOM 698 C C . SER A 1 91 ? -15.219 12.773 -5.516 1 94.5 91 SER A C 1
ATOM 700 O O . SER A 1 91 ? -15.43 12.914 -6.727 1 94.5 91 SER A O 1
ATOM 702 N N . ARG A 1 92 ? -14.391 13.508 -4.863 1 94.06 92 ARG A N 1
ATOM 703 C CA . ARG A 1 92 ? -13.742 14.664 -5.48 1 94.06 92 ARG A CA 1
ATOM 704 C C . ARG A 1 92 ? -12.227 14.508 -5.484 1 94.06 92 ARG A C 1
ATOM 706 O O . ARG A 1 92 ? -11.492 15.477 -5.277 1 94.06 92 ARG A O 1
ATOM 713 N N . PHE A 1 93 ? -11.781 13.32 -5.699 1 95.31 93 PHE A N 1
ATOM 714 C CA . PHE A 1 93 ? -10.359 13.016 -5.586 1 95.31 93 PHE A CA 1
ATOM 715 C C . PHE A 1 93 ? -9.773 12.656 -6.941 1 95.31 93 PHE A C 1
ATOM 717 O O . PHE A 1 93 ? -9.938 11.531 -7.418 1 95.31 93 PHE A O 1
ATOM 724 N N . PRO A 1 94 ? -8.992 13.523 -7.559 1 94.5 94 PRO A N 1
ATOM 725 C CA . PRO A 1 94 ? -8.43 13.234 -8.883 1 94.5 94 PRO A CA 1
ATOM 726 C C . PRO A 1 94 ? -7.188 12.344 -8.812 1 94.5 94 PRO A C 1
ATOM 728 O O . PRO A 1 94 ? -6.797 11.742 -9.812 1 94.5 94 PRO A O 1
ATOM 731 N N . GLY A 1 95 ? -6.488 12.391 -7.699 1 96.56 95 GLY A N 1
ATOM 732 C CA . GLY A 1 95 ? -5.281 11.594 -7.531 1 96.56 95 GLY A CA 1
ATOM 733 C C . GLY A 1 95 ? -4.324 12.172 -6.508 1 96.56 95 GLY A C 1
ATOM 734 O O . GLY A 1 95 ? -4.527 13.289 -6.023 1 96.56 95 GLY A O 1
ATOM 735 N N . LEU A 1 96 ? -3.309 11.516 -6.285 1 97.31 96 LEU A N 1
ATOM 736 C CA . LEU A 1 96 ? -2.379 11.852 -5.211 1 97.31 96 LEU A CA 1
ATOM 737 C C . LEU A 1 96 ? -1.633 13.141 -5.52 1 97.31 96 LEU A C 1
ATOM 739 O O . LEU A 1 96 ? -1.232 13.867 -4.602 1 97.31 96 LEU A O 1
ATOM 743 N N . LYS A 1 97 ? -1.487 13.461 -6.766 1 97.19 97 LYS A N 1
ATOM 744 C CA . LYS A 1 97 ? -0.824 14.695 -7.152 1 97.19 97 LYS A CA 1
ATOM 745 C C . LYS A 1 97 ? -1.589 15.914 -6.637 1 97.19 97 LYS A C 1
ATOM 747 O O . LYS A 1 97 ? -0.986 16.938 -6.297 1 97.19 97 LYS A O 1
ATOM 752 N N . SER A 1 98 ? -2.902 15.766 -6.613 1 98.25 98 SER A N 1
ATOM 753 C CA . SER A 1 98 ? -3.719 16.875 -6.141 1 98.25 98 SER A CA 1
ATOM 754 C C . SER A 1 98 ? -3.527 17.109 -4.645 1 98.25 98 SER A C 1
ATOM 756 O O . SER A 1 98 ? -3.586 18.25 -4.176 1 98.25 98 SER A O 1
ATOM 758 N N . ILE A 1 99 ? -3.279 16.062 -3.916 1 98.44 99 ILE A N 1
ATOM 759 C CA . ILE A 1 99 ? -3 16.156 -2.488 1 98.44 99 ILE A CA 1
ATOM 760 C C . ILE A 1 99 ? -1.669 16.875 -2.275 1 98.44 99 ILE A C 1
ATOM 762 O O . ILE A 1 99 ? -1.574 17.797 -1.454 1 98.44 99 ILE A O 1
ATOM 766 N N . ALA A 1 100 ? -0.723 16.484 -3.012 1 97.88 100 ALA A N 1
ATOM 767 C CA . ALA A 1 100 ? 0.586 17.125 -2.941 1 97.88 100 ALA A CA 1
ATOM 768 C C . ALA A 1 100 ? 0.485 18.609 -3.277 1 97.88 100 ALA A C 1
ATOM 770 O O . ALA A 1 100 ? 1.078 19.453 -2.596 1 97.88 100 ALA A O 1
ATOM 771 N N . ALA A 1 101 ? -0.232 18.875 -4.281 1 97.56 101 ALA A N 1
ATOM 772 C CA . ALA A 1 101 ? -0.397 20.25 -4.723 1 97.56 101 ALA A CA 1
ATOM 773 C C . ALA A 1 101 ? -1.082 21.094 -3.648 1 97.56 101 ALA A C 1
ATOM 775 O O . ALA A 1 101 ? -0.665 22.219 -3.373 1 97.56 101 ALA A O 1
ATOM 776 N N . LEU A 1 102 ? -2.129 20.562 -3.098 1 98.31 102 LEU A N 1
ATOM 777 C CA . LEU A 1 102 ? -2.848 21.266 -2.045 1 98.31 102 LEU A CA 1
ATOM 778 C C . LEU A 1 102 ? -1.916 21.609 -0.884 1 98.31 102 LEU A C 1
ATOM 780 O O . LEU A 1 102 ? -1.906 22.75 -0.401 1 98.31 102 LEU A O 1
ATOM 784 N N . VAL A 1 103 ? -1.146 20.672 -0.458 1 98.06 103 VAL A N 1
ATOM 785 C CA . VAL A 1 103 ? -0.256 20.875 0.68 1 98.06 103 VAL A CA 1
ATOM 786 C C . VAL A 1 103 ? 0.805 21.922 0.329 1 98.06 103 VAL A C 1
ATOM 788 O O . VAL A 1 103 ? 1.068 22.828 1.112 1 98.06 103 VAL A O 1
ATOM 791 N N . ARG A 1 104 ? 1.394 21.766 -0.803 1 96.88 104 ARG A N 1
ATOM 792 C CA . ARG A 1 104 ? 2.432 22.688 -1.248 1 96.88 104 ARG A CA 1
ATOM 793 C C . ARG A 1 104 ? 1.912 24.109 -1.277 1 96.88 104 ARG A C 1
ATOM 795 O O . ARG A 1 104 ? 2.639 25.047 -0.938 1 96.88 104 ARG A O 1
ATOM 802 N N . LYS A 1 105 ? 0.706 24.281 -1.584 1 96.81 105 LYS A N 1
ATOM 803 C CA . LYS A 1 105 ? 0.107 25.609 -1.747 1 96.81 105 LYS A CA 1
ATOM 804 C C . LYS A 1 105 ? -0.415 26.141 -0.416 1 96.81 105 LYS A C 1
ATOM 806 O O . LYS A 1 105 ? -0.974 27.234 -0.358 1 96.81 105 LYS A O 1
ATOM 811 N N . SER A 1 106 ? -0.167 25.375 0.66 1 97.38 106 SER A N 1
ATOM 812 C CA . SER A 1 106 ? -0.772 25.781 1.927 1 97.38 106 SER A CA 1
ATOM 813 C C . SER A 1 106 ? 0.279 25.922 3.021 1 97.38 106 SER A C 1
ATOM 815 O O . SER A 1 106 ? 0.113 25.391 4.121 1 97.38 106 SER A O 1
ATOM 817 N N . PRO A 1 107 ? 1.355 26.656 2.809 1 96.69 107 PRO A N 1
ATOM 818 C CA . PRO A 1 107 ? 2.316 26.844 3.896 1 96.69 107 PRO A CA 1
ATOM 819 C C . PRO A 1 107 ? 1.731 27.625 5.066 1 96.69 107 PRO A C 1
ATOM 821 O O . PRO A 1 107 ? 1.154 28.703 4.871 1 96.69 107 PRO A O 1
ATOM 824 N N . GLU A 1 108 ? 1.856 27.016 6.207 1 96.44 108 GLU A N 1
ATOM 825 C CA . GLU A 1 108 ? 1.467 27.656 7.461 1 96.44 108 GLU A CA 1
ATOM 826 C C . GLU A 1 108 ? -0.032 27.938 7.492 1 96.44 108 GLU A C 1
ATOM 828 O O . GLU A 1 108 ? -0.485 28.828 8.211 1 96.44 108 GLU A O 1
ATOM 833 N N . LYS A 1 109 ? -0.764 27.266 6.668 1 97.75 109 LYS A N 1
ATOM 834 C CA . LYS A 1 109 ? -2.221 27.344 6.637 1 97.75 109 LYS A CA 1
ATOM 835 C C . LYS A 1 109 ? -2.855 26.016 7.023 1 97.75 109 LYS A C 1
ATOM 837 O O . LYS A 1 109 ? -2.387 24.953 6.605 1 97.75 109 LYS A O 1
ATOM 842 N N . ASP A 1 110 ? -3.834 26.109 7.703 1 98.38 110 ASP A N 1
ATOM 843 C CA . ASP A 1 110 ? -4.504 24.906 8.188 1 98.38 110 ASP A CA 1
ATOM 844 C C . ASP A 1 110 ? -5.215 24.172 7.055 1 98.38 110 ASP A C 1
ATOM 846 O O . ASP A 1 110 ? -5.902 24.797 6.242 1 98.38 110 ASP A O 1
ATOM 850 N N . ILE A 1 111 ? -5.059 22.891 7.062 1 98.75 111 ILE A N 1
ATOM 851 C CA . ILE A 1 111 ? -5.812 21.984 6.199 1 98.75 111 ILE A CA 1
ATOM 852 C C . ILE A 1 111 ? -6.703 21.094 7.051 1 98.75 111 ILE A C 1
ATOM 854 O O . ILE A 1 111 ? -6.207 20.25 7.809 1 98.75 111 ILE A O 1
ATOM 858 N N . PRO A 1 112 ? -7.988 21.297 6.973 1 98.81 112 PRO A N 1
ATOM 859 C CA . PRO A 1 112 ? -8.875 20.406 7.73 1 98.81 112 PRO A CA 1
ATOM 860 C C . PRO A 1 112 ? -8.867 18.969 7.215 1 98.81 112 PRO A C 1
ATOM 862 O O . PRO A 1 112 ? -8.867 18.75 6.004 1 98.81 112 PRO A O 1
ATOM 865 N N . VAL A 1 113 ? -8.828 18.031 8.156 1 98.75 113 VAL A N 1
ATOM 866 C CA . VAL A 1 113 ? -8.82 16.609 7.824 1 98.75 113 VAL A CA 1
ATOM 867 C C . VAL A 1 113 ? -9.789 15.859 8.734 1 98.75 113 VAL A C 1
ATOM 869 O O . VAL A 1 113 ? -9.797 16.062 9.945 1 98.75 113 VAL A O 1
ATOM 872 N N . ILE A 1 114 ? -10.578 15.07 8.125 1 98.62 114 ILE A N 1
ATOM 873 C CA . ILE A 1 114 ? -11.414 14.125 8.859 1 98.62 114 ILE A CA 1
ATOM 874 C C . ILE A 1 114 ? -10.945 12.695 8.578 1 98.62 114 ILE A C 1
ATOM 876 O O . ILE A 1 114 ? -10.703 12.336 7.426 1 98.62 114 ILE A O 1
ATOM 880 N N . LEU A 1 115 ? -10.859 11.93 9.672 1 98 115 LEU A N 1
ATOM 881 C CA . LEU A 1 115 ? -10.266 10.609 9.477 1 98 115 LEU A CA 1
ATOM 882 C C . LEU A 1 115 ? -10.859 9.594 10.445 1 98 115 LEU A C 1
ATOM 884 O O . LEU A 1 115 ? -11.531 9.969 11.406 1 98 115 LEU A O 1
ATOM 888 N N . TRP A 1 116 ? -10.656 8.297 10.062 1 96.25 116 TRP A N 1
ATOM 889 C CA . TRP A 1 116 ? -10.891 7.168 10.953 1 96.25 116 TRP A CA 1
ATOM 890 C C . TRP A 1 116 ? -9.586 6.68 11.57 1 96.25 116 TRP A C 1
ATOM 892 O O . TRP A 1 116 ? -8.625 6.398 10.852 1 96.25 116 TRP A O 1
ATOM 902 N N . ARG A 1 117 ? -9.594 6.633 12.891 1 94.19 117 ARG A N 1
ATOM 903 C CA . ARG A 1 117 ? -8.445 6.094 13.609 1 94.19 117 ARG A CA 1
ATOM 904 C C . ARG A 1 117 ? -8.812 4.812 14.352 1 94.19 117 ARG A C 1
ATOM 906 O O . ARG A 1 117 ? -9.789 4.789 15.109 1 94.19 117 ARG A O 1
ATOM 913 N N . LYS A 1 118 ? -7.988 3.871 14.016 1 90.56 118 LYS A N 1
ATOM 914 C CA . LYS A 1 118 ? -8.219 2.596 14.688 1 90.56 118 LYS A CA 1
ATOM 915 C C . LYS A 1 118 ? -7.832 2.672 16.156 1 90.56 118 LYS A C 1
ATOM 917 O O . LYS A 1 118 ? -6.738 3.121 16.5 1 90.56 118 LYS A O 1
ATOM 922 N N . LEU A 1 119 ? -8.773 2.232 16.922 1 86.38 119 LEU A N 1
ATOM 923 C CA . LEU A 1 119 ? -8.508 2.188 18.359 1 86.38 119 LEU A CA 1
ATOM 924 C C . LEU A 1 119 ? -7.977 0.821 18.766 1 86.38 119 LEU A C 1
ATOM 926 O O . LEU A 1 119 ? -8.344 -0.199 18.188 1 86.38 119 LEU A O 1
ATOM 930 N N . GLU A 1 120 ? -6.977 0.742 19.5 1 75.25 120 GLU A N 1
ATOM 931 C CA . GLU A 1 120 ? -6.48 -0.53 20.031 1 75.25 120 GLU A CA 1
ATOM 932 C C . GLU A 1 120 ? -7.59 -1.308 20.734 1 75.25 120 GLU A C 1
ATOM 934 O O . GLU A 1 120 ? -8.312 -0.754 21.562 1 75.25 120 GLU A O 1
ATOM 939 N N . PRO A 1 121 ? -7.75 -2.492 20.141 1 70.25 121 PRO A N 1
ATOM 940 C CA . PRO A 1 121 ? -8.828 -3.248 20.766 1 70.25 121 PRO A CA 1
ATOM 941 C C . PRO A 1 121 ? -8.539 -3.576 22.234 1 70.25 121 PRO A C 1
ATOM 943 O O . PRO A 1 121 ? -7.379 -3.709 22.625 1 70.25 121 PRO A O 1
ATOM 946 N N . LEU A 1 122 ? -9.555 -3.504 23.094 1 65.5 122 LEU A N 1
ATOM 947 C CA . LEU A 1 122 ? -9.438 -3.947 24.469 1 65.5 122 LEU A CA 1
ATOM 948 C C . LEU A 1 122 ? -9.055 -5.422 24.547 1 65.5 122 LEU A C 1
ATOM 950 O O . LEU A 1 122 ? -8.328 -5.84 25.453 1 65.5 122 LEU A O 1
ATOM 954 N N . ASP A 1 123 ? -9.633 -6.203 23.547 1 68.19 123 ASP A N 1
ATOM 955 C CA . ASP A 1 123 ? -9.391 -7.637 23.438 1 68.19 123 ASP A CA 1
ATOM 956 C C . ASP A 1 123 ? -8.969 -8.016 22.016 1 68.19 123 ASP A C 1
ATOM 958 O O . ASP A 1 123 ? -9.492 -7.469 21.031 1 68.19 123 ASP A O 1
ATOM 962 N N . LYS A 1 124 ? -7.93 -8.781 21.922 1 69 124 LYS A N 1
ATOM 963 C CA . LYS A 1 124 ? -7.355 -9.164 20.641 1 69 124 LYS A CA 1
ATOM 964 C C . LYS A 1 124 ? -8.398 -9.828 19.734 1 69 124 LYS A C 1
ATOM 966 O O . LYS A 1 124 ? -8.273 -9.805 18.516 1 69 124 LYS A O 1
ATOM 971 N N . ASN A 1 125 ? -9.414 -10.359 20.344 1 70.69 125 ASN A N 1
ATOM 972 C CA . ASN A 1 125 ? -10.453 -11.055 19.594 1 70.69 125 ASN A CA 1
ATOM 973 C C . ASN A 1 125 ? -11.594 -10.109 19.219 1 70.69 125 ASN A C 1
ATOM 975 O O . ASN A 1 125 ? -12.547 -10.516 18.547 1 70.69 125 ASN A O 1
ATOM 979 N N . SER A 1 126 ? -11.375 -8.914 19.656 1 74.56 126 SER A N 1
ATOM 980 C CA . SER A 1 126 ? -12.461 -7.98 19.375 1 74.56 126 SER A CA 1
ATOM 981 C C . SER A 1 126 ? -12.266 -7.301 18.031 1 74.56 126 SER A C 1
ATOM 983 O O . SER A 1 126 ? -11.141 -7.18 17.547 1 74.56 126 SER A O 1
ATOM 985 N N . LEU A 1 127 ? -13.289 -7.039 17.422 1 75.88 127 LEU A N 1
ATOM 986 C CA . LEU A 1 127 ? -13.266 -6.316 16.156 1 75.88 127 LEU A CA 1
ATOM 987 C C . LEU A 1 127 ? -12.672 -4.926 16.328 1 75.88 127 LEU A C 1
ATOM 989 O O . LEU A 1 127 ? -12.812 -4.312 17.391 1 75.88 127 LEU A O 1
ATOM 993 N N . PRO A 1 128 ? -11.938 -4.566 15.312 1 79.19 128 PRO A N 1
ATOM 994 C CA . PRO A 1 128 ? -11.375 -3.217 15.414 1 79.19 128 PRO A CA 1
ATOM 995 C C . PRO A 1 128 ? -12.445 -2.139 15.555 1 79.19 128 PRO A C 1
ATOM 997 O O . PRO A 1 128 ? -13.516 -2.25 14.953 1 79.19 128 PRO A O 1
ATOM 1000 N N . VAL A 1 129 ? -12.133 -1.202 16.469 1 84.25 129 VAL A N 1
ATOM 1001 C CA . VAL A 1 129 ? -12.992 -0.036 16.656 1 84.25 129 VAL A CA 1
ATOM 1002 C C . VAL A 1 129 ? -12.305 1.205 16.094 1 84.25 129 VAL A C 1
ATOM 1004 O O . VAL A 1 129 ? -11.102 1.389 16.266 1 84.25 129 VAL A O 1
ATOM 1007 N N . PHE A 1 130 ? -13.133 1.955 15.422 1 90.88 130 PHE A N 1
ATOM 1008 C CA . PHE A 1 130 ? -12.586 3.168 14.82 1 90.88 130 PHE A CA 1
ATOM 1009 C C . PHE A 1 130 ? -13.258 4.406 15.414 1 90.88 130 PHE A C 1
ATOM 1011 O O . PHE A 1 130 ? -14.453 4.391 15.711 1 90.88 130 PHE A O 1
ATOM 1018 N N . GLN A 1 131 ? -12.477 5.406 15.539 1 93.12 131 GLN A N 1
ATOM 1019 C CA . GLN A 1 131 ? -12.969 6.703 15.992 1 93.12 131 GLN A CA 1
ATOM 1020 C C . GLN A 1 131 ? -12.812 7.758 14.898 1 93.12 131 GLN A C 1
ATOM 1022 O O . GLN A 1 131 ? -11.781 7.809 14.219 1 93.12 131 GLN A O 1
ATOM 1027 N N . LYS A 1 132 ? -13.906 8.492 14.766 1 95.31 132 LYS A N 1
ATOM 1028 C CA . LYS A 1 132 ? -13.82 9.617 13.836 1 95.31 132 LYS A CA 1
ATOM 1029 C C . LYS A 1 132 ? -13.086 10.797 14.469 1 95.31 132 LYS A C 1
ATOM 1031 O O . LYS A 1 132 ? -13.43 11.234 15.57 1 95.31 132 LYS A O 1
ATOM 1036 N N . ILE A 1 133 ? -12.141 11.359 13.828 1 97.25 133 ILE A N 1
ATOM 1037 C CA . ILE A 1 133 ? -11.312 12.438 14.359 1 97.25 133 ILE A CA 1
ATOM 1038 C C . ILE A 1 133 ? -11.25 13.594 13.367 1 97.25 133 ILE A C 1
ATOM 1040 O O . ILE A 1 133 ? -11.195 13.367 12.148 1 97.25 133 ILE A O 1
ATOM 1044 N N . SER A 1 134 ? -11.352 14.734 13.797 1 98.56 134 SER A N 1
ATOM 1045 C CA . SER A 1 134 ? -11.148 15.945 13.008 1 98.56 134 SER A CA 1
ATOM 1046 C C . SER A 1 134 ? -9.836 16.625 13.375 1 98.56 134 SER A C 1
ATOM 1048 O O . SER A 1 134 ? -9.602 16.938 14.547 1 98.56 134 SER A O 1
ATOM 1050 N N . LEU A 1 135 ? -9.031 16.812 12.406 1 98.75 135 LEU A N 1
ATOM 1051 C CA . LEU A 1 135 ? -7.746 17.469 12.609 1 98.75 135 LEU A CA 1
ATOM 1052 C C . LEU A 1 135 ? -7.629 18.719 11.742 1 98.75 135 LEU A C 1
ATOM 1054 O O . LEU A 1 135 ? -8.391 18.891 10.789 1 98.75 135 LEU A O 1
ATOM 1058 N N . LYS A 1 136 ? -6.68 19.578 12.125 1 98.75 136 LYS A N 1
ATOM 1059 C CA . LYS A 1 136 ? -6.152 20.656 11.305 1 98.75 136 LYS A CA 1
ATOM 1060 C C . LYS A 1 136 ? -4.637 20.547 11.133 1 98.75 136 LYS A C 1
ATOM 1062 O O . LYS A 1 136 ? -3.887 20.719 12.102 1 98.75 136 LYS A O 1
ATOM 1067 N N . LEU A 1 137 ? -4.273 20.219 9.992 1 98.75 137 LEU A N 1
ATOM 1068 C CA . LEU A 1 137 ? -2.848 20.078 9.719 1 98.75 137 LEU A CA 1
ATOM 1069 C C . LEU A 1 137 ? -2.273 21.375 9.156 1 98.75 137 LEU A C 1
ATOM 1071 O O . LEU A 1 137 ? -2.859 21.969 8.258 1 98.75 137 LEU A O 1
ATOM 1075 N N . LYS A 1 138 ? -1.177 21.703 9.633 1 98.5 138 LYS A N 1
ATOM 1076 C CA . LYS A 1 138 ? -0.527 22.922 9.172 1 98.5 138 LYS A CA 1
ATOM 1077 C C . LYS A 1 138 ? 0.83 22.625 8.539 1 98.5 138 LYS A C 1
ATOM 1079 O O . LYS A 1 138 ? 1.823 22.438 9.25 1 98.5 138 LYS A O 1
ATOM 1084 N N . PRO A 1 139 ? 0.89 22.641 7.23 1 98.06 139 PRO A N 1
ATOM 1085 C CA . PRO A 1 139 ? 2.189 22.438 6.59 1 98.06 139 PRO A CA 1
ATOM 1086 C C . PRO A 1 139 ? 3.221 23.484 6.996 1 98.06 139 PRO A C 1
ATOM 1088 O O . PRO A 1 139 ? 2.881 24.656 7.145 1 98.06 139 PRO A O 1
ATOM 1091 N N . LEU A 1 140 ? 4.387 23 7.152 1 96.56 140 LEU A N 1
ATOM 1092 C CA . LEU A 1 140 ? 5.484 23.922 7.414 1 96.56 140 LEU A CA 1
ATOM 1093 C C . LEU A 1 140 ? 6.008 24.531 6.113 1 96.56 140 LEU A C 1
ATOM 1095 O O . LEU A 1 140 ? 5.887 23.906 5.047 1 96.56 140 LEU A O 1
ATOM 1099 N N . GLN A 1 141 ? 6.559 25.656 6.234 1 96 141 GLN A N 1
ATOM 1100 C CA . GLN A 1 141 ? 7.152 26.281 5.059 1 96 141 GLN A CA 1
ATOM 1101 C C . GLN A 1 141 ? 8.516 25.672 4.734 1 96 141 GLN A C 1
ATOM 1103 O O . GLN A 1 141 ? 9.391 25.625 5.598 1 96 141 GLN A O 1
ATOM 1108 N N . SER A 1 142 ? 8.547 25.094 3.531 1 90.94 142 SER A N 1
ATOM 1109 C CA . SER A 1 142 ? 9.82 24.531 3.104 1 90.94 142 SER A CA 1
ATOM 1110 C C . SER A 1 142 ? 10.875 25.625 2.943 1 90.94 142 SER A C 1
ATOM 1112 O O . SER A 1 142 ? 10.555 26.781 2.656 1 90.94 142 SER A O 1
ATOM 1114 N N . HIS A 1 143 ? 12.031 25.25 3.188 1 84.69 143 HIS A N 1
ATOM 1115 C CA . HIS A 1 143 ? 13.117 26.203 3.035 1 84.69 143 HIS A CA 1
ATOM 1116 C C . HIS A 1 143 ? 13.625 26.25 1.598 1 84.69 143 HIS A C 1
ATOM 1118 O O . HIS A 1 143 ? 14.492 27.047 1.26 1 84.69 143 HIS A O 1
ATOM 1124 N N . ASP A 1 144 ? 12.922 25.391 0.94 1 75 144 ASP A N 1
ATOM 1125 C CA . ASP A 1 144 ? 13.352 25.375 -0.453 1 75 144 ASP A CA 1
ATOM 1126 C C . ASP A 1 144 ? 12.82 26.594 -1.209 1 75 144 ASP A C 1
ATOM 1128 O O . ASP A 1 144 ? 12.094 27.406 -0.643 1 75 144 ASP A O 1
ATOM 1132 N N . VAL A 1 145 ? 13.461 26.875 -2.387 1 69.31 145 VAL A N 1
ATOM 1133 C CA . VAL A 1 145 ? 13.242 28.078 -3.184 1 69.31 145 VAL A CA 1
ATOM 1134 C C . VAL A 1 145 ? 11.742 28.281 -3.414 1 69.31 145 VAL A C 1
ATOM 1136 O O . VAL A 1 145 ? 11.297 29.406 -3.68 1 69.31 145 VAL A O 1
ATOM 1139 N N . ASN A 1 146 ? 10.977 27.219 -3.373 1 72.88 146 ASN A N 1
ATOM 1140 C CA . ASN A 1 146 ? 9.57 27.391 -3.715 1 72.88 146 ASN A CA 1
ATOM 1141 C C . ASN A 1 146 ? 8.719 27.625 -2.473 1 72.88 146 ASN A C 1
ATOM 1143 O O . ASN A 1 146 ? 7.555 28.016 -2.578 1 72.88 146 ASN A O 1
ATOM 1147 N N . GLY A 1 147 ? 9.352 27.531 -1.362 1 84.75 147 GLY A N 1
ATOM 1148 C CA . GLY A 1 147 ? 8.711 27.828 -0.091 1 84.75 147 GLY A CA 1
ATOM 1149 C C . GLY A 1 147 ? 7.398 27.094 0.107 1 84.75 147 GLY A C 1
ATOM 1150 O O . GLY A 1 147 ? 6.477 27.609 0.742 1 84.75 147 GLY A O 1
ATOM 1151 N N . GLY A 1 148 ? 7.145 26.047 -0.509 1 92.31 148 GLY A N 1
ATOM 1152 C CA . GLY A 1 148 ? 5.879 25.328 -0.424 1 92.31 148 GLY A CA 1
ATOM 1153 C C . GLY A 1 148 ? 5.66 24.656 0.923 1 92.31 148 GLY A C 1
ATOM 1154 O O . GLY A 1 148 ? 6.57 24.609 1.751 1 92.31 148 GLY A O 1
ATOM 1155 N N . GLY A 1 149 ? 4.434 24.359 1.197 1 96.31 149 GLY A N 1
ATOM 1156 C CA . GLY A 1 149 ? 4.09 23.656 2.424 1 96.31 149 GLY A CA 1
ATOM 1157 C C . GLY A 1 149 ? 4.562 22.219 2.438 1 96.31 149 GLY A C 1
ATOM 1158 O O . GLY A 1 149 ? 4.531 21.547 1.41 1 96.31 149 GLY A O 1
ATOM 1159 N N . VAL A 1 150 ? 4.914 21.797 3.674 1 96.5 150 VAL A N 1
ATOM 1160 C CA . VAL A 1 150 ? 5.324 20.406 3.883 1 96.5 150 VAL A CA 1
ATOM 1161 C C . VAL A 1 150 ? 4.684 19.859 5.156 1 96.5 150 VAL A C 1
ATOM 1163 O O . VAL A 1 150 ? 4.605 20.562 6.168 1 96.5 150 VAL A O 1
ATOM 1166 N N . LEU A 1 151 ? 4.191 18.641 5.023 1 98 151 LEU A N 1
ATOM 1167 C CA . LEU A 1 151 ? 3.562 18.031 6.191 1 98 151 LEU A CA 1
ATOM 1168 C C . LEU A 1 151 ? 4.488 17 6.836 1 98 151 LEU A C 1
ATOM 1170 O O . LEU A 1 151 ? 4.34 16.672 8.016 1 98 151 LEU A O 1
ATOM 1174 N N . GLY A 1 152 ? 5.391 16.516 6.086 1 97.19 152 GLY A N 1
ATOM 1175 C CA . GLY A 1 152 ? 6.211 15.43 6.598 1 97.19 152 GLY A CA 1
ATOM 1176 C C . GLY A 1 152 ? 5.457 14.117 6.723 1 97.19 152 GLY A C 1
ATOM 1177 O O . GLY A 1 152 ? 5.492 13.477 7.777 1 97.19 152 GLY A O 1
ATOM 1178 N N . ALA A 1 153 ? 4.871 13.641 5.656 1 98 153 ALA A N 1
ATOM 1179 C CA . ALA A 1 153 ? 4.066 12.422 5.68 1 98 153 ALA A CA 1
ATOM 1180 C C . ALA A 1 153 ? 4.066 11.734 4.316 1 98 153 ALA A C 1
ATOM 1182 O O . ALA A 1 153 ? 4.23 12.398 3.285 1 98 153 ALA A O 1
ATOM 1183 N N . VAL A 1 154 ? 3.881 10.453 4.332 1 96.75 154 VAL A N 1
ATOM 1184 C CA . VAL A 1 154 ? 3.617 9.68 3.125 1 96.75 154 VAL A CA 1
ATOM 1185 C C . VAL A 1 154 ? 2.148 9.258 3.09 1 96.75 154 VAL A C 1
ATOM 1187 O O . VAL A 1 154 ? 1.658 8.617 4.023 1 96.75 154 VAL A O 1
ATOM 1190 N N . ILE A 1 155 ? 1.479 9.633 2.055 1 98.25 155 ILE A N 1
ATOM 1191 C CA . ILE A 1 155 ? 0.053 9.383 1.876 1 98.25 155 ILE A CA 1
ATOM 1192 C C . ILE A 1 155 ? -0.159 8.422 0.71 1 98.25 155 ILE A C 1
ATOM 1194 O O . ILE A 1 155 ? 0.461 8.562 -0.345 1 98.25 155 ILE A O 1
ATOM 1198 N N . ASN A 1 156 ? -0.969 7.449 0.942 1 97.25 156 ASN A N 1
ATOM 1199 C CA . ASN A 1 156 ? -1.361 6.469 -0.066 1 97.25 156 ASN A CA 1
ATOM 1200 C C . ASN A 1 156 ? -2.867 6.488 -0.312 1 97.25 156 ASN A C 1
ATOM 1202 O O . ASN A 1 156 ? -3.627 7.008 0.509 1 97.25 156 ASN A O 1
ATOM 1206 N N . THR A 1 157 ? -3.217 5.977 -1.459 1 95.94 157 THR A N 1
ATOM 1207 C CA . THR A 1 157 ? -4.652 5.789 -1.641 1 95.94 157 THR A CA 1
ATOM 1208 C C . THR A 1 157 ? -5.184 4.719 -0.691 1 95.94 157 THR A C 1
ATOM 1210 O O . THR A 1 157 ? -4.414 3.91 -0.17 1 95.94 157 THR A O 1
ATOM 1213 N N . TYR A 1 158 ? -6.484 4.762 -0.516 1 94.31 158 TYR A N 1
ATOM 1214 C CA . TYR A 1 158 ? -7.164 3.77 0.312 1 94.31 158 TYR A CA 1
ATOM 1215 C C . TYR A 1 158 ? -8.445 3.285 -0.356 1 94.31 158 TYR A C 1
ATOM 1217 O O . TYR A 1 158 ? -9.289 4.094 -0.754 1 94.31 158 TYR A O 1
ATOM 1225 N N . PRO A 1 159 ? -8.695 2.113 -0.42 1 89.88 159 PRO A N 1
ATOM 1226 C CA . PRO A 1 159 ? -7.754 1.039 -0.086 1 89.88 159 PRO A CA 1
ATOM 1227 C C . PRO A 1 159 ? -6.555 0.992 -1.026 1 89.88 159 PRO A C 1
ATOM 1229 O O . PRO A 1 159 ? -6.602 1.55 -2.125 1 89.88 159 PRO A O 1
ATOM 1232 N N . LEU A 1 160 ? -5.469 0.397 -0.568 1 91.5 160 LEU A N 1
ATOM 1233 C CA . LEU A 1 160 ? -4.336 0.169 -1.459 1 91.5 160 LEU A CA 1
ATOM 1234 C C . LEU A 1 160 ? -4.746 -0.693 -2.648 1 91.5 160 LEU A C 1
ATOM 1236 O O . LEU A 1 160 ? -5.516 -1.645 -2.496 1 91.5 160 LEU A O 1
ATOM 1240 N N . PRO A 1 161 ? -4.258 -0.241 -3.863 1 90.19 161 PRO A N 1
ATOM 1241 C CA . PRO A 1 161 ? -4.574 -1.121 -4.992 1 90.19 161 PRO A CA 1
ATOM 1242 C C . PRO A 1 161 ? -4.109 -2.559 -4.766 1 90.19 161 PRO A C 1
ATOM 1244 O O . PRO A 1 161 ? -2.98 -2.785 -4.324 1 90.19 161 PRO A O 1
ATOM 1247 N N . GLN A 1 162 ? -5.031 -3.473 -5.004 1 94.81 162 GLN A N 1
ATOM 1248 C CA . GLN A 1 162 ? -4.699 -4.867 -4.723 1 94.81 162 GLN A CA 1
ATOM 1249 C C . GLN A 1 162 ? -5.59 -5.812 -5.523 1 94.81 162 GLN A C 1
ATOM 1251 O O . GLN A 1 162 ? -6.637 -5.406 -6.035 1 94.81 162 GLN A O 1
ATOM 1256 N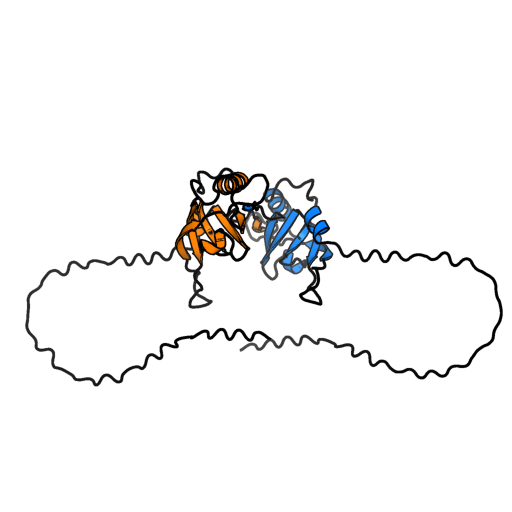 N . THR A 1 163 ? -5.109 -7.008 -5.766 1 95.69 163 THR A N 1
ATOM 1257 C CA . THR A 1 163 ? -5.918 -8.109 -6.273 1 95.69 163 THR A CA 1
ATOM 1258 C C . THR A 1 163 ? -5.727 -9.359 -5.426 1 95.69 163 THR A C 1
ATOM 1260 O O . THR A 1 163 ? -4.641 -9.594 -4.887 1 95.69 163 THR A O 1
ATOM 1263 N N . ARG A 1 164 ? -6.844 -10.062 -5.262 1 94.25 164 ARG A N 1
ATOM 1264 C CA . ARG A 1 164 ? -6.781 -11.359 -4.594 1 94.25 164 ARG A CA 1
ATOM 1265 C C . ARG A 1 164 ? -6.727 -12.492 -5.609 1 94.25 164 ARG A C 1
ATOM 1267 O O . ARG A 1 164 ? -7.562 -12.562 -6.516 1 94.25 164 ARG A O 1
ATOM 1274 N N . VAL A 1 165 ? -5.785 -13.289 -5.477 1 95.75 165 VAL A N 1
ATOM 1275 C CA . VAL A 1 165 ? -5.613 -14.359 -6.453 1 95.75 165 VAL A CA 1
ATOM 1276 C C . VAL A 1 165 ? -5.449 -15.695 -5.73 1 95.75 165 VAL A C 1
ATOM 1278 O O . VAL A 1 165 ? -5.066 -15.734 -4.562 1 95.75 165 VAL A O 1
ATOM 1281 N N . THR B 1 1 ? -4.078 -29.375 25.438 1 28.33 1 THR B N 1
ATOM 1282 C CA . THR B 1 1 ? -3.076 -28.328 25.672 1 28.33 1 THR B CA 1
ATOM 1283 C C . THR B 1 1 ? -1.834 -28.578 24.812 1 28.33 1 THR B C 1
ATOM 1285 O O . THR B 1 1 ? -1.098 -29.547 25.047 1 28.33 1 THR B O 1
ATOM 1288 N N . ILE B 1 2 ? -1.928 -28.516 23.516 1 31.08 2 ILE B N 1
ATOM 1289 C CA . ILE B 1 2 ? -0.916 -29.062 22.625 1 31.08 2 ILE B CA 1
ATOM 1290 C C . ILE B 1 2 ? 0.321 -28.172 22.625 1 31.08 2 ILE B C 1
ATOM 1292 O O . ILE B 1 2 ? 0.229 -26.969 22.344 1 31.08 2 ILE B O 1
ATOM 1296 N N . THR B 1 3 ? 1.322 -28.328 23.578 1 32.5 3 THR B N 1
ATOM 1297 C CA . THR B 1 3 ? 2.572 -27.625 23.812 1 32.5 3 THR B CA 1
ATOM 1298 C C . THR B 1 3 ? 3.516 -27.766 22.625 1 32.5 3 THR B C 1
ATOM 1300 O O . THR B 1 3 ? 3.986 -28.875 22.328 1 32.5 3 THR B O 1
ATOM 1303 N N . ILE B 1 4 ? 3.277 -27.141 21.578 1 27.95 4 ILE B N 1
ATOM 1304 C CA . ILE B 1 4 ? 4.18 -27.25 20.438 1 27.95 4 ILE B CA 1
ATOM 1305 C C . ILE B 1 4 ? 5.516 -26.594 20.766 1 27.95 4 ILE B C 1
ATOM 1307 O O . ILE B 1 4 ? 5.562 -25.391 21.078 1 27.95 4 ILE B O 1
ATOM 1311 N N . THR B 1 5 ? 6.461 -27.266 21.359 1 30.39 5 THR B N 1
ATOM 1312 C CA . THR B 1 5 ? 7.828 -26.922 21.719 1 30.39 5 THR B CA 1
ATOM 1313 C C . THR B 1 5 ? 8.664 -26.672 20.453 1 30.39 5 THR B C 1
ATOM 1315 O O . THR B 1 5 ? 8.875 -27.594 19.656 1 30.39 5 THR B O 1
ATOM 1318 N N . LEU B 1 6 ? 8.5 -25.625 19.859 1 28.33 6 LEU B N 1
ATOM 1319 C CA . LEU B 1 6 ? 9.336 -25.266 18.719 1 28.33 6 LEU B CA 1
ATOM 1320 C C . LEU B 1 6 ? 10.797 -25.109 19.141 1 28.33 6 LEU B C 1
ATOM 1322 O O . LEU B 1 6 ? 11.117 -24.297 20 1 28.33 6 LEU B O 1
ATOM 1326 N N . GLN B 1 7 ? 11.547 -26.125 19.188 1 28.77 7 GLN B N 1
ATOM 1327 C CA . GLN B 1 7 ? 12.961 -26.234 19.5 1 28.77 7 GLN B CA 1
ATOM 1328 C C . GLN B 1 7 ? 13.812 -25.469 18.5 1 28.77 7 GLN B C 1
ATOM 1330 O O . GLN B 1 7 ? 13.914 -25.859 17.328 1 28.77 7 GLN B O 1
ATOM 1335 N N . THR B 1 8 ? 13.75 -24.172 18.469 1 26.25 8 THR B N 1
ATOM 1336 C CA . THR B 1 8 ? 14.641 -23.375 17.625 1 26.25 8 THR B CA 1
ATOM 1337 C C . THR B 1 8 ? 16.094 -23.641 18 1 26.25 8 THR B C 1
ATOM 1339 O O . THR B 1 8 ? 16.516 -23.406 19.141 1 26.25 8 THR B O 1
ATOM 1342 N N . LYS B 1 9 ? 16.672 -24.641 17.469 1 30.42 9 LYS B N 1
ATOM 1343 C CA . LYS B 1 9 ? 18.094 -24.969 17.609 1 30.42 9 LYS B CA 1
ATOM 1344 C C . LYS B 1 9 ? 18.984 -23.844 17.109 1 30.42 9 LYS B C 1
ATOM 1346 O O . LYS B 1 9 ? 18.984 -23.516 15.922 1 30.42 9 LYS B O 1
ATOM 1351 N N . VAL B 1 10 ? 19.156 -22.797 17.828 1 24.56 10 VAL B N 1
ATOM 1352 C CA . VAL B 1 10 ? 20.141 -21.75 17.547 1 24.56 10 VAL B CA 1
ATOM 1353 C C . VAL B 1 10 ? 21.547 -22.312 17.688 1 24.56 10 VAL B C 1
ATOM 1355 O O . VAL B 1 10 ? 21.953 -22.734 18.781 1 24.56 10 VAL B O 1
ATOM 1358 N N . LYS B 1 11 ? 22.078 -22.953 16.688 1 28.48 11 LYS B N 1
ATOM 1359 C CA . LYS B 1 11 ? 23.469 -23.391 16.688 1 28.48 11 LYS B CA 1
ATOM 1360 C C . LYS B 1 11 ? 24.406 -22.203 16.844 1 28.48 11 LYS B C 1
ATOM 1362 O O . LYS B 1 11 ? 24.469 -21.312 15.984 1 28.48 11 LYS B O 1
ATOM 1367 N N . VAL B 1 12 ? 24.703 -21.797 18.047 1 23.17 12 VAL B N 1
ATOM 1368 C CA . VAL B 1 12 ? 25.734 -20.844 18.453 1 23.17 12 VAL B CA 1
ATOM 1369 C C . VAL B 1 12 ? 27.109 -21.391 18.078 1 23.17 12 VAL B C 1
ATOM 1371 O O . VAL B 1 12 ? 27.516 -22.469 18.547 1 23.17 12 VAL B O 1
ATOM 1374 N N . LYS B 1 13 ? 27.578 -21.125 16.891 1 27.41 13 LYS B N 1
ATOM 1375 C CA . LYS B 1 13 ? 28.938 -21.453 16.5 1 27.41 13 LYS B CA 1
ATOM 1376 C C . LYS B 1 13 ? 29.953 -20.859 17.469 1 27.41 13 LYS B C 1
ATOM 1378 O O . LYS B 1 13 ? 30.109 -19.641 17.531 1 27.41 13 LYS B O 1
ATOM 1383 N N . THR B 1 14 ? 30.094 -21.391 18.578 1 23.33 14 THR B N 1
ATOM 1384 C CA . THR B 1 14 ? 31.203 -21.062 19.469 1 23.33 14 THR B CA 1
ATOM 1385 C C . THR B 1 14 ? 32.531 -21.25 18.766 1 23.33 14 THR B C 1
ATOM 1387 O O . THR B 1 14 ? 32.844 -22.344 18.25 1 23.33 14 THR B O 1
ATOM 1390 N N . LYS B 1 15 ? 33 -20.203 18.094 1 26.89 15 LYS B N 1
ATOM 1391 C CA . LYS B 1 15 ? 34.375 -20.141 17.625 1 26.89 15 LYS B CA 1
ATOM 1392 C C . LYS B 1 15 ? 35.344 -20.609 18.703 1 26.89 15 LYS B C 1
ATOM 1394 O O . LYS B 1 15 ? 35.531 -19.922 19.719 1 26.89 15 LYS B O 1
ATOM 1399 N N . ILE B 1 16 ? 35.25 -21.875 18.984 1 22.61 16 ILE B N 1
ATOM 1400 C CA . ILE B 1 16 ? 36.344 -22.406 19.781 1 22.61 16 ILE B CA 1
ATOM 1401 C C . ILE B 1 16 ? 37.688 -22.109 19.109 1 22.61 16 ILE B C 1
ATOM 1403 O O . ILE B 1 16 ? 37.906 -22.547 17.969 1 22.61 16 ILE B O 1
ATOM 1407 N N . SER B 1 17 ? 38.094 -20.828 19.344 1 24.45 17 SER B N 1
ATOM 1408 C CA . SER B 1 17 ? 39.469 -20.469 18.984 1 24.45 17 SER B CA 1
ATOM 1409 C C . SER B 1 17 ? 40.469 -21.531 19.422 1 24.45 17 SER B C 1
ATOM 1411 O O . SER B 1 17 ? 40.594 -21.812 20.609 1 24.45 17 SER B O 1
ATOM 1413 N N . LYS B 1 18 ? 40.375 -22.719 18.719 1 25.83 18 LYS B N 1
ATOM 1414 C CA . LYS B 1 18 ? 41.438 -23.734 18.891 1 25.83 18 LYS B CA 1
ATOM 1415 C C . LYS B 1 18 ? 42.812 -23.094 18.969 1 25.83 18 LYS B C 1
ATOM 1417 O O . LYS B 1 18 ? 43.094 -22.125 18.266 1 25.83 18 LYS B O 1
ATOM 1422 N N . GLN B 1 19 ? 43.438 -23.25 20.109 1 25.91 19 GLN B N 1
ATOM 1423 C CA . GLN B 1 19 ? 44.781 -23 20.609 1 25.91 19 GLN B CA 1
ATOM 1424 C C . GLN B 1 19 ? 45.812 -23.531 19.625 1 25.91 19 GLN B C 1
ATOM 1426 O O . GLN B 1 19 ? 46.281 -24.656 19.766 1 25.91 19 GLN B O 1
ATOM 1431 N N . SER B 1 20 ? 45.562 -23.453 18.297 1 24.77 20 SER B N 1
ATOM 1432 C CA . SER B 1 20 ? 46.562 -24.109 17.484 1 24.77 20 SER B CA 1
ATOM 1433 C C . SER B 1 20 ? 47.969 -23.656 17.875 1 24.77 20 SER B C 1
ATOM 1435 O O . SER B 1 20 ? 48.188 -22.484 18.141 1 24.77 20 SER B O 1
ATOM 1437 N N . GLU B 1 21 ? 48.719 -24.594 18.578 1 23.25 21 GLU B N 1
ATOM 1438 C CA . GLU B 1 21 ? 50.156 -24.641 18.828 1 23.25 21 GLU B CA 1
ATOM 1439 C C . GLU B 1 21 ? 50.938 -24.312 17.562 1 23.25 21 GLU B C 1
ATOM 1441 O O . GLU B 1 21 ? 50.562 -24.734 16.469 1 23.25 21 GLU B O 1
ATOM 1446 N N . THR B 1 22 ? 51.75 -23.203 17.688 1 22.2 22 THR B N 1
ATOM 1447 C CA . THR B 1 22 ? 52.656 -22.438 16.828 1 22.2 22 THR B CA 1
ATOM 1448 C C . THR B 1 22 ? 53.688 -23.344 16.188 1 22.2 22 THR B C 1
ATOM 1450 O O . THR B 1 22 ? 54.688 -22.859 15.648 1 22.2 22 THR B O 1
ATOM 1453 N N . ASN B 1 23 ? 53.25 -24.672 15.891 1 20.45 23 ASN B N 1
ATOM 1454 C CA . ASN B 1 23 ? 54.469 -25.344 15.422 1 20.45 23 ASN B CA 1
ATOM 1455 C C . ASN B 1 23 ? 55.125 -24.562 14.273 1 20.45 23 ASN B C 1
ATOM 1457 O O . ASN B 1 23 ? 54.5 -24.328 13.242 1 20.45 23 ASN B O 1
ATOM 1461 N N . LYS B 1 24 ? 56.094 -23.766 14.586 1 20 24 LYS B N 1
ATOM 1462 C CA . LYS B 1 24 ? 56.969 -22.922 13.758 1 20 24 LYS B CA 1
ATOM 1463 C C . LYS B 1 24 ? 57.562 -23.719 12.594 1 20 24 LYS B C 1
ATOM 1465 O O . LYS B 1 24 ? 58.594 -24.375 12.75 1 20 24 LYS B O 1
ATOM 1470 N N . GLU B 1 25 ? 56.75 -24.719 12.016 1 20.11 25 GLU B N 1
ATOM 1471 C CA . GLU B 1 25 ? 57.594 -25.375 11.031 1 20.11 25 GLU B CA 1
ATOM 1472 C C . GLU B 1 25 ? 58.188 -24.375 10.039 1 20.11 25 GLU B C 1
ATOM 1474 O O . GLU B 1 25 ? 57.469 -23.484 9.555 1 20.11 25 GLU B O 1
ATOM 1479 N N . ARG B 1 26 ? 59.5 -24.281 10.078 1 18.89 26 ARG B N 1
ATOM 1480 C CA . ARG B 1 26 ? 60.5 -23.562 9.297 1 18.89 26 ARG B CA 1
ATOM 1481 C C . ARG B 1 26 ? 60.312 -23.797 7.805 1 18.89 26 ARG B C 1
ATOM 1483 O O . ARG B 1 26 ? 60.125 -24.922 7.363 1 18.89 26 ARG B O 1
ATOM 1490 N N . LYS B 1 27 ? 59.719 -22.766 7.105 1 21.17 27 LYS B N 1
ATOM 1491 C CA . LYS B 1 27 ? 59.5 -22.438 5.699 1 21.17 27 LYS B CA 1
ATOM 1492 C C . LYS B 1 27 ? 60.75 -22.672 4.867 1 21.17 27 LYS B C 1
ATOM 1494 O O . LYS B 1 27 ? 61.781 -22 5.07 1 21.17 27 LYS B O 1
ATOM 1499 N N . ASP B 1 28 ? 61.094 -24 4.801 1 20.33 28 ASP B N 1
ATOM 1500 C CA . ASP B 1 28 ? 62.188 -24.109 3.82 1 20.33 28 ASP B CA 1
ATOM 1501 C C . ASP B 1 28 ? 61.875 -23.312 2.561 1 20.33 28 ASP B C 1
ATOM 1503 O O . ASP B 1 28 ? 60.688 -23.141 2.205 1 20.33 28 ASP B O 1
ATOM 1507 N N . ASN B 1 29 ? 62.875 -22.703 1.942 1 19.88 29 ASN B N 1
ATOM 1508 C CA . ASN B 1 29 ? 63.312 -21.609 1.102 1 19.88 29 ASN B CA 1
ATOM 1509 C C . ASN B 1 29 ? 62.938 -21.812 -0.36 1 19.88 29 ASN B C 1
ATOM 1511 O O . ASN B 1 29 ? 63.25 -20.984 -1.217 1 19.88 29 ASN B O 1
ATOM 1515 N N . GLU B 1 30 ? 62.531 -23.109 -0.814 1 21.19 30 GLU B N 1
ATOM 1516 C CA . GLU B 1 30 ? 63.094 -23.156 -2.168 1 21.19 30 GLU B CA 1
ATOM 1517 C C . GLU B 1 30 ? 62.438 -22.109 -3.066 1 21.19 30 GLU B C 1
ATOM 1519 O O . GLU B 1 30 ? 61.281 -21.719 -2.83 1 21.19 30 GLU B O 1
ATOM 1524 N N . SER B 1 31 ? 63.156 -21.562 -4.055 1 21.48 31 SER B N 1
ATOM 1525 C CA . SER B 1 31 ? 63.312 -20.422 -4.969 1 21.48 31 SER B CA 1
ATOM 1526 C C . SER B 1 31 ? 62.281 -20.5 -6.094 1 21.48 31 SER B C 1
ATOM 1528 O O . SER B 1 31 ? 62.281 -19.688 -7.02 1 21.48 31 SER B O 1
ATOM 1530 N N . TYR B 1 32 ? 61.281 -21.484 -6.074 1 19.36 32 TYR B N 1
ATOM 1531 C CA . TYR B 1 32 ? 60.844 -21.625 -7.461 1 19.36 32 TYR B CA 1
ATOM 1532 C C . TYR B 1 32 ? 60.344 -20.281 -8.008 1 19.36 32 TYR B C 1
ATOM 1534 O O . TYR B 1 32 ? 59.938 -19.406 -7.246 1 19.36 32 TYR B O 1
ATOM 1542 N N . SER B 1 33 ? 60.531 -20.188 -9.312 1 21.73 33 SER B N 1
ATOM 1543 C CA . SER B 1 33 ? 60.438 -19.172 -10.367 1 21.73 33 SER B CA 1
ATOM 1544 C C . SER B 1 33 ? 59.062 -18.547 -10.398 1 21.73 33 SER B C 1
ATOM 1546 O O . SER B 1 33 ? 58.094 -19.125 -9.898 1 21.73 33 SER B O 1
ATOM 1548 N N . SER B 1 34 ? 58.969 -17.391 -11.078 1 21.31 34 SER B N 1
ATOM 1549 C CA . SER B 1 34 ? 58.25 -16.125 -11.25 1 21.31 34 SER B CA 1
ATOM 1550 C C . SER B 1 34 ? 56.906 -16.344 -11.914 1 21.31 34 SER B C 1
ATOM 1552 O O . SER B 1 34 ? 56.812 -16.438 -13.141 1 21.31 34 SER B O 1
ATOM 1554 N N . GLY B 1 35 ? 56.25 -17.5 -11.781 1 20.12 35 GLY B N 1
ATOM 1555 C CA . GLY B 1 35 ? 55.125 -17.516 -12.672 1 20.12 35 GLY B CA 1
ATOM 1556 C C . GLY B 1 35 ? 54.156 -16.359 -12.438 1 20.12 35 GLY B C 1
ATOM 1557 O O . GLY B 1 35 ? 54.031 -15.859 -11.32 1 20.12 35 GLY B O 1
ATOM 1558 N N . ASN B 1 36 ? 53.875 -15.562 -13.492 1 20.91 36 ASN B N 1
ATOM 1559 C CA . ASN B 1 36 ? 53.031 -14.391 -13.633 1 20.91 36 ASN B CA 1
ATOM 1560 C C . ASN B 1 36 ? 51.594 -14.664 -13.141 1 20.91 36 ASN B C 1
ATOM 1562 O O . ASN B 1 36 ? 50.938 -15.57 -13.633 1 20.91 36 ASN B O 1
ATOM 1566 N N . ASN B 1 37 ? 51.438 -14.594 -11.891 1 20.34 37 ASN B N 1
ATOM 1567 C CA . ASN B 1 37 ? 50.125 -14.68 -11.258 1 20.34 37 ASN B CA 1
ATOM 1568 C C . ASN B 1 37 ? 49.156 -13.625 -11.82 1 20.34 37 ASN B C 1
ATOM 1570 O O . ASN B 1 37 ? 49.406 -12.43 -11.656 1 20.34 37 ASN B O 1
ATOM 1574 N N . SER B 1 38 ? 48.719 -13.812 -13.078 1 25.78 38 SER B N 1
ATOM 1575 C CA . SER B 1 38 ? 47.594 -12.961 -13.461 1 25.78 38 SER B CA 1
ATOM 1576 C C . SER B 1 38 ? 46.531 -12.914 -12.367 1 25.78 38 SER B C 1
ATOM 1578 O O . SER B 1 38 ? 46.062 -13.953 -11.898 1 25.78 38 SER B O 1
ATOM 1580 N N . ASN B 1 39 ? 46.656 -11.93 -11.578 1 21.86 39 ASN B N 1
ATOM 1581 C CA . ASN B 1 39 ? 45.688 -11.5 -10.578 1 21.86 39 ASN B CA 1
ATOM 1582 C C . ASN B 1 39 ? 44.25 -11.5 -11.133 1 21.86 39 ASN B C 1
ATOM 1584 O O . ASN B 1 39 ? 43.969 -10.766 -12.078 1 21.86 39 ASN B O 1
ATOM 1588 N N . ASN B 1 40 ? 43.688 -12.734 -11.305 1 24.23 40 ASN B N 1
ATOM 1589 C CA . ASN B 1 40 ? 42.25 -12.758 -11.422 1 24.23 40 ASN B CA 1
ATOM 1590 C C . ASN B 1 40 ? 41.594 -11.883 -10.367 1 24.23 40 ASN B C 1
ATOM 1592 O O . ASN B 1 40 ? 41.656 -12.188 -9.172 1 24.23 40 ASN B O 1
ATOM 1596 N N . ASN B 1 41 ? 41.656 -10.57 -10.562 1 25.53 41 ASN B N 1
ATOM 1597 C CA . ASN B 1 41 ? 40.719 -9.719 -9.844 1 25.53 41 ASN B CA 1
ATOM 1598 C C . ASN B 1 41 ? 39.312 -10.336 -9.797 1 25.53 41 ASN B C 1
ATOM 1600 O O . ASN B 1 41 ? 38.656 -10.477 -10.836 1 25.53 41 ASN B O 1
ATOM 1604 N N . ASN B 1 42 ? 39.156 -11.398 -9.047 1 28.06 42 ASN B N 1
ATOM 1605 C CA . ASN B 1 42 ? 37.812 -11.711 -8.617 1 28.06 42 ASN B CA 1
ATOM 1606 C C . ASN B 1 42 ? 37.031 -10.453 -8.234 1 28.06 42 ASN B C 1
ATOM 1608 O O . ASN B 1 42 ? 37.312 -9.836 -7.211 1 28.06 42 ASN B O 1
ATOM 1612 N N . ASN B 1 43 ? 36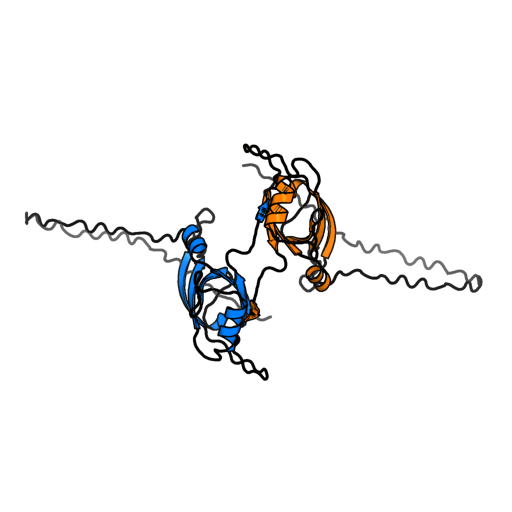.719 -9.562 -9.164 1 29.69 43 ASN B N 1
ATOM 1613 C CA . ASN B 1 43 ? 35.594 -8.664 -8.93 1 29.69 43 ASN B CA 1
ATOM 1614 C C . ASN B 1 43 ? 34.5 -9.367 -8.156 1 29.69 43 ASN B C 1
ATOM 1616 O O . ASN B 1 43 ? 33.812 -10.234 -8.695 1 29.69 43 ASN B O 1
ATOM 1620 N N . ASN B 1 44 ? 34.719 -9.789 -6.961 1 30.48 44 ASN B N 1
ATOM 1621 C CA . ASN B 1 44 ? 33.594 -9.984 -6.051 1 30.48 44 ASN B CA 1
ATOM 1622 C C . ASN B 1 44 ? 32.5 -8.938 -6.262 1 30.48 44 ASN B C 1
ATOM 1624 O O . ASN B 1 44 ? 32.594 -7.82 -5.742 1 30.48 44 ASN B O 1
ATOM 1628 N N . ASN B 1 45 ? 32.062 -8.695 -7.473 1 33.59 45 ASN B N 1
ATOM 1629 C CA . ASN B 1 45 ? 30.766 -8.047 -7.594 1 33.59 45 ASN B CA 1
ATOM 1630 C C . ASN B 1 45 ? 29.828 -8.469 -6.469 1 33.59 45 ASN B C 1
ATOM 1632 O O . ASN B 1 45 ? 29.281 -9.57 -6.5 1 33.59 45 ASN B O 1
ATOM 1636 N N . ASN B 1 46 ? 30.203 -8.367 -5.223 1 35.56 46 ASN B N 1
ATOM 1637 C CA . ASN B 1 46 ? 29.203 -8.383 -4.164 1 35.56 46 ASN B CA 1
ATOM 1638 C C . ASN B 1 46 ? 27.859 -7.824 -4.645 1 35.56 46 ASN B C 1
ATOM 1640 O O . ASN B 1 46 ? 27.734 -6.621 -4.879 1 35.56 46 ASN B O 1
ATOM 1644 N N . ASN B 1 47 ? 27.156 -8.43 -5.562 1 42.03 47 ASN B N 1
ATOM 1645 C CA . ASN B 1 47 ? 25.781 -8.203 -5.996 1 42.03 47 ASN B CA 1
ATOM 1646 C C . ASN B 1 47 ? 24.906 -7.719 -4.848 1 42.03 47 ASN B C 1
ATOM 1648 O O . ASN B 1 47 ? 24.141 -8.5 -4.27 1 42.03 47 ASN B O 1
ATOM 1652 N N . ASN B 1 48 ? 25.484 -7.043 -3.869 1 46.78 48 ASN B N 1
ATOM 1653 C CA . ASN B 1 48 ? 24.594 -6.348 -2.945 1 46.78 48 ASN B CA 1
ATOM 1654 C C . ASN B 1 48 ? 23.516 -5.578 -3.688 1 46.78 48 ASN B C 1
ATOM 1656 O O . ASN B 1 48 ? 23.797 -4.625 -4.41 1 46.78 48 ASN B O 1
ATOM 1660 N N . ILE B 1 49 ? 22.547 -6.363 -4.168 1 57.72 49 ILE B N 1
ATOM 1661 C CA . ILE B 1 49 ? 21.406 -5.738 -4.844 1 57.72 49 ILE B CA 1
ATOM 1662 C C . ILE B 1 49 ? 20.906 -4.555 -4.016 1 57.72 49 ILE B C 1
ATO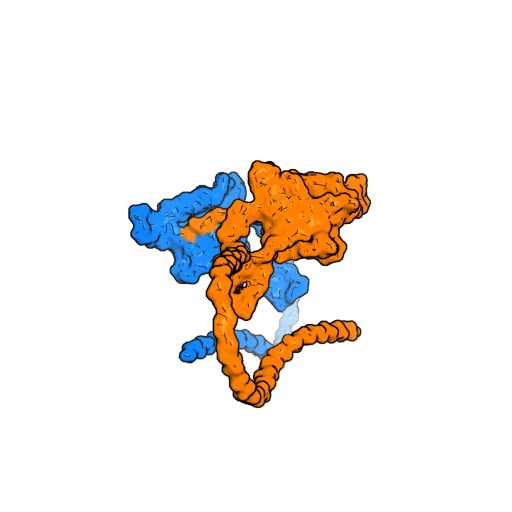M 1664 O O . ILE B 1 49 ? 20.609 -4.707 -2.828 1 57.72 49 ILE B O 1
ATOM 1668 N N . THR B 1 50 ? 21.25 -3.328 -4.312 1 61.31 50 THR B N 1
ATOM 1669 C CA . THR B 1 50 ? 20.844 -2.094 -3.652 1 61.31 50 THR B CA 1
ATOM 1670 C C . THR B 1 50 ? 19.328 -1.934 -3.701 1 61.31 50 THR B C 1
ATOM 1672 O O . THR B 1 50 ? 18.656 -2.543 -4.539 1 61.31 50 THR B O 1
ATOM 1675 N N . ASN B 1 51 ? 18.688 -1.451 -2.59 1 73 51 ASN B N 1
ATOM 1676 C CA . ASN B 1 51 ? 17.297 -0.992 -2.541 1 73 51 ASN B CA 1
ATOM 1677 C C . ASN B 1 51 ? 16.875 -0.347 -3.859 1 73 51 ASN B C 1
ATOM 1679 O O . ASN B 1 51 ? 15.711 -0.425 -4.246 1 73 51 ASN B O 1
ATOM 1683 N N . GLN B 1 52 ? 17.844 0.021 -4.602 1 79.81 52 GLN B N 1
ATOM 1684 C CA . GLN B 1 52 ? 17.547 0.708 -5.852 1 79.81 52 GLN B CA 1
ATOM 1685 C C . GLN B 1 52 ? 17.094 -0.277 -6.93 1 79.81 52 GLN B C 1
ATOM 1687 O O . GLN B 1 52 ? 16.156 -0 -7.684 1 79.81 52 GLN B O 1
ATOM 1692 N N . GLN B 1 53 ? 17.734 -1.396 -6.969 1 83.12 53 GLN B N 1
ATOM 1693 C CA . GLN B 1 53 ? 17.375 -2.369 -7.992 1 83.12 53 GLN B CA 1
ATOM 1694 C C . GLN B 1 53 ? 15.969 -2.908 -7.77 1 83.12 53 GLN B C 1
ATOM 1696 O O . GLN B 1 53 ? 15.211 -3.096 -8.727 1 83.12 53 GLN B O 1
ATOM 1701 N N . VAL B 1 54 ? 15.641 -3.143 -6.574 1 87.56 54 VAL B N 1
ATOM 1702 C CA . VAL B 1 54 ? 14.312 -3.65 -6.242 1 87.56 54 VAL B CA 1
ATOM 1703 C C . VAL B 1 54 ? 13.25 -2.66 -6.711 1 87.56 54 VAL B C 1
ATOM 1705 O O . VAL B 1 54 ? 12.266 -3.051 -7.344 1 87.56 54 VAL B O 1
ATOM 1708 N N . LEU B 1 55 ? 13.539 -1.45 -6.453 1 85 55 LEU B N 1
ATOM 1709 C CA . LEU B 1 55 ? 12.602 -0.398 -6.832 1 85 55 LEU B CA 1
ATOM 1710 C C . LEU B 1 55 ? 12.531 -0.257 -8.352 1 85 55 LEU B C 1
ATOM 1712 O O . LEU B 1 55 ? 11.469 0.058 -8.898 1 85 55 LEU B O 1
ATOM 1716 N N . GLU B 1 56 ? 13.609 -0.526 -8.945 1 87.19 56 GLU B N 1
ATOM 1717 C CA . GLU B 1 56 ? 13.688 -0.307 -10.383 1 87.19 56 GLU B CA 1
ATOM 1718 C C . GLU B 1 56 ? 12.93 -1.385 -11.148 1 87.19 56 GLU B C 1
ATOM 1720 O O . GLU B 1 56 ? 12.266 -1.094 -12.148 1 87.19 56 GLU B O 1
ATOM 1725 N N . ASP B 1 57 ? 12.93 -2.551 -10.609 1 93.06 57 ASP B N 1
ATOM 1726 C CA . ASP B 1 57 ? 12.383 -3.611 -11.453 1 93.06 57 ASP B CA 1
ATOM 1727 C C . ASP B 1 57 ? 11.102 -4.184 -10.852 1 93.06 57 ASP B C 1
ATOM 1729 O O . ASP B 1 57 ? 10.336 -4.852 -11.547 1 93.06 57 ASP B O 1
ATOM 1733 N N . GLY B 1 58 ? 10.891 -3.969 -9.609 1 96.94 58 GLY B N 1
ATOM 1734 C CA . GLY B 1 58 ? 9.688 -4.488 -8.984 1 96.94 58 GLY B CA 1
ATOM 1735 C C . GLY B 1 58 ? 8.422 -3.828 -9.484 1 96.94 58 GLY B C 1
ATOM 1736 O O . GLY B 1 58 ? 8.414 -2.631 -9.781 1 96.94 58 GLY B O 1
ATOM 1737 N N . PHE B 1 59 ? 7.363 -4.68 -9.602 1 97.38 59 PHE B N 1
ATOM 1738 C CA . PHE B 1 59 ? 6.125 -4.055 -10.047 1 97.38 59 PHE B CA 1
ATOM 1739 C C . PHE B 1 59 ? 4.938 -4.582 -9.258 1 97.38 59 PHE B C 1
ATOM 1741 O O . PHE B 1 59 ? 3.848 -4.004 -9.297 1 97.38 59 PHE B O 1
ATOM 1748 N N . LEU B 1 60 ? 5.16 -5.656 -8.539 1 98.31 60 LEU B N 1
ATOM 1749 C CA . LEU B 1 60 ? 4.16 -6.211 -7.633 1 98.31 60 LEU B CA 1
ATOM 1750 C C . LEU B 1 60 ? 4.777 -6.527 -6.277 1 98.31 60 LEU B C 1
ATOM 1752 O O . LEU B 1 60 ? 5.988 -6.734 -6.172 1 98.31 60 LEU B O 1
ATOM 1756 N N . ILE B 1 61 ? 3.877 -6.562 -5.289 1 97.25 61 ILE B N 1
ATOM 1757 C CA . ILE B 1 61 ? 4.312 -6.992 -3.965 1 97.25 61 ILE B CA 1
ATOM 1758 C C . ILE B 1 61 ? 3.234 -7.855 -3.32 1 97.25 61 ILE B C 1
ATOM 1760 O O . ILE B 1 61 ? 2.041 -7.566 -3.445 1 97.25 61 ILE B O 1
ATOM 1764 N N . CYS B 1 62 ? 3.623 -8.898 -2.711 1 98.25 62 CYS B N 1
ATOM 1765 C CA . CYS B 1 62 ? 2.703 -9.727 -1.938 1 98.25 62 CYS B CA 1
ATOM 1766 C C . CYS B 1 62 ? 2.479 -9.148 -0.548 1 98.25 62 CYS B C 1
ATOM 1768 O O . CYS B 1 62 ? 3.424 -9 0.23 1 98.25 62 CYS B O 1
ATOM 1770 N N . THR B 1 63 ? 1.195 -8.891 -0.247 1 94.69 63 THR B N 1
ATOM 1771 C CA . THR B 1 63 ? 0.951 -8.219 1.025 1 94.69 63 THR B CA 1
ATOM 1772 C C . THR B 1 63 ? 0.227 -9.148 1.996 1 94.69 63 THR B C 1
ATOM 1774 O O . THR B 1 63 ? 0.233 -8.914 3.207 1 94.69 63 THR B O 1
ATOM 1777 N N . GLN B 1 64 ? -0.418 -10.164 1.536 1 93.69 64 GLN B N 1
ATOM 1778 C CA . GLN B 1 64 ? -1.055 -11.172 2.375 1 93.69 64 GLN B CA 1
ATOM 1779 C C . GLN B 1 64 ? -0.967 -12.555 1.735 1 93.69 64 GLN B C 1
ATOM 1781 O O . GLN B 1 64 ? -0.904 -12.672 0.51 1 93.69 64 GLN B O 1
ATOM 1786 N N . LEU B 1 65 ? -0.974 -13.453 2.627 1 95.94 65 LEU B N 1
ATOM 1787 C CA . LEU B 1 65 ? -0.828 -14.844 2.197 1 95.94 65 LEU B CA 1
ATOM 1788 C C . LEU B 1 65 ? -1.732 -15.758 3.01 1 95.94 65 LEU B C 1
ATOM 1790 O O . LEU B 1 65 ? -1.824 -15.625 4.23 1 95.94 65 LEU B O 1
ATOM 1794 N N . VAL B 1 66 ? -2.377 -16.609 2.295 1 93.38 66 VAL B N 1
ATOM 1795 C CA . VAL B 1 66 ? -3.156 -17.656 2.963 1 93.38 66 VAL B CA 1
ATOM 1796 C C . VAL B 1 66 ? -2.297 -18.891 3.158 1 93.38 66 VAL B C 1
ATOM 1798 O O . VAL B 1 66 ? -1.752 -19.438 2.193 1 93.38 66 VAL B O 1
ATOM 1801 N N . LYS B 1 67 ? -2.299 -19.281 4.383 1 93.19 67 LYS B N 1
ATOM 1802 C CA . LYS B 1 67 ? -1.524 -20.484 4.672 1 93.19 67 LYS B CA 1
ATOM 1803 C C . LYS B 1 67 ? -2.078 -21.688 3.914 1 93.19 67 LYS B C 1
ATOM 1805 O O . LYS B 1 67 ? -3.295 -21.859 3.816 1 93.19 67 LYS B O 1
ATOM 1810 N N . THR B 1 68 ? -1.122 -22.484 3.375 1 92.31 68 THR B N 1
ATOM 1811 C CA . THR B 1 68 ? -1.381 -23.766 2.701 1 92.31 68 THR B CA 1
ATOM 1812 C C . THR B 1 68 ? -1.948 -23.516 1.305 1 92.31 68 THR B C 1
ATOM 1814 O O . THR B 1 68 ? -2.232 -24.469 0.575 1 92.31 68 THR B O 1
ATOM 1817 N N . GLY B 1 69 ? -2.154 -22.328 0.884 1 95 69 GLY B N 1
ATOM 1818 C CA . GLY B 1 69 ? -2.574 -22.031 -0.476 1 95 69 GLY B CA 1
ATOM 1819 C C . GLY B 1 69 ? -1.479 -22.25 -1.502 1 95 69 GLY B C 1
ATOM 1820 O O . GLY B 1 69 ? -0.36 -22.625 -1.15 1 95 69 GLY B O 1
ATOM 1821 N N . GLY B 1 70 ? -1.815 -22.141 -2.715 1 97.31 70 GLY B N 1
ATOM 1822 C CA . GLY B 1 70 ? -0.874 -22.359 -3.801 1 97.31 70 GLY B CA 1
ATOM 1823 C C . GLY B 1 70 ? 0.349 -21.453 -3.721 1 97.31 70 GLY B C 1
ATOM 1824 O O . GLY B 1 70 ? 1.462 -21.891 -4.027 1 97.31 70 GLY B O 1
ATOM 1825 N N . ALA B 1 71 ? 0.125 -20.266 -3.318 1 98.44 71 ALA B N 1
ATOM 1826 C CA . ALA B 1 71 ? 1.244 -19.344 -3.191 1 98.44 71 ALA B CA 1
ATOM 1827 C C . ALA B 1 71 ? 2.188 -19.766 -2.07 1 98.44 71 ALA B C 1
ATOM 1829 O O . ALA B 1 71 ? 3.406 -19.797 -2.256 1 98.44 71 ALA B O 1
ATOM 1830 N N . ASP B 1 72 ? 1.584 -20.094 -0.975 1 97.44 72 ASP B N 1
ATOM 1831 C CA . ASP B 1 72 ? 2.354 -20.547 0.18 1 97.44 72 ASP B CA 1
ATOM 1832 C C . ASP B 1 72 ? 3.131 -21.828 -0.145 1 97.44 72 ASP B C 1
ATOM 1834 O O . ASP B 1 72 ? 4.328 -21.922 0.128 1 97.44 72 ASP B O 1
ATOM 1838 N N . GLN B 1 73 ? 2.486 -22.734 -0.74 1 97.44 73 GLN B N 1
ATOM 1839 C CA . GLN B 1 73 ? 3.107 -24 -1.121 1 97.44 73 GLN B CA 1
ATOM 1840 C C . GLN B 1 73 ? 4.25 -23.766 -2.107 1 97.44 73 GLN B C 1
ATOM 1842 O O . GLN B 1 73 ? 5.242 -24.5 -2.092 1 97.44 73 GLN B O 1
ATOM 1847 N N . GLY B 1 74 ? 4.098 -22.703 -2.881 1 98.44 74 GLY B N 1
ATOM 1848 C CA . GLY B 1 74 ? 5.117 -22.391 -3.867 1 98.44 74 GLY B CA 1
ATOM 1849 C C . GLY B 1 74 ? 6.273 -21.594 -3.295 1 98.44 74 GLY B C 1
ATOM 1850 O O . GLY B 1 74 ? 7.242 -21.312 -3.998 1 98.44 74 GLY B O 1
ATOM 1851 N N . GLY B 1 75 ? 6.078 -21.125 -2.076 1 98.25 75 GLY B N 1
ATOM 1852 C CA . GLY B 1 75 ? 7.211 -20.5 -1.42 1 98.25 75 GLY B CA 1
ATOM 1853 C C . GLY B 1 75 ? 7.109 -18.984 -1.398 1 98.25 75 GLY B C 1
ATOM 1854 O O . GLY B 1 75 ? 8.047 -18.297 -0.977 1 98.25 75 GLY B O 1
ATOM 1855 N N . LEU B 1 76 ? 6.062 -18.453 -1.826 1 98.5 76 LEU B N 1
ATOM 1856 C CA . LEU B 1 76 ? 5.867 -17.016 -1.777 1 98.5 76 LEU B CA 1
ATOM 1857 C C . LEU B 1 76 ? 5.75 -16.531 -0.337 1 98.5 76 LEU B C 1
ATOM 1859 O O . LEU B 1 76 ? 5.164 -17.203 0.507 1 98.5 76 LEU B O 1
ATOM 1863 N N . GLN B 1 77 ? 6.25 -15.336 -0.087 1 96.69 77 GLN B N 1
ATOM 1864 C CA . GLN B 1 77 ? 6.188 -14.758 1.251 1 96.69 77 GLN B CA 1
ATOM 1865 C C . GLN B 1 77 ? 5.684 -13.32 1.206 1 96.69 77 GLN B C 1
ATOM 1867 O O . GLN B 1 77 ? 5.852 -12.625 0.199 1 96.69 77 GLN B O 1
ATOM 1872 N N . VAL B 1 78 ? 5.055 -12.977 2.283 1 94.5 78 VAL B N 1
ATOM 1873 C CA . VAL B 1 78 ? 4.672 -11.578 2.432 1 94.5 78 VAL B CA 1
ATOM 1874 C C . VAL B 1 78 ? 5.91 -10.688 2.346 1 94.5 78 VAL B C 1
ATOM 1876 O O . VAL B 1 78 ? 6.941 -10.992 2.949 1 94.5 78 VAL B O 1
ATOM 1879 N N . GLY B 1 79 ? 5.828 -9.656 1.517 1 93.75 79 GLY B N 1
ATOM 1880 C CA . GLY B 1 79 ? 6.945 -8.742 1.356 1 93.75 79 GLY B CA 1
ATOM 1881 C C . GLY B 1 79 ? 7.762 -9.008 0.108 1 93.75 79 GLY B C 1
ATOM 1882 O O . GLY B 1 79 ? 8.586 -8.188 -0.291 1 93.75 79 GLY B O 1
ATOM 1883 N N . ASP B 1 80 ? 7.543 -10.125 -0.508 1 96.25 80 ASP B N 1
ATOM 1884 C CA . ASP B 1 80 ? 8.219 -10.414 -1.77 1 96.25 80 ASP B CA 1
ATOM 1885 C C . ASP B 1 80 ? 7.852 -9.383 -2.836 1 96.25 80 ASP B C 1
ATOM 1887 O O . ASP B 1 80 ? 6.668 -9.125 -3.072 1 96.25 80 ASP B O 1
ATOM 1891 N N . VAL B 1 81 ? 8.883 -8.898 -3.469 1 97.19 81 VAL B N 1
ATOM 1892 C CA . VAL B 1 81 ? 8.695 -7.953 -4.562 1 97.19 81 VAL B CA 1
ATOM 1893 C C . VAL B 1 81 ? 8.961 -8.648 -5.898 1 97.19 81 VAL B C 1
ATOM 1895 O O . VAL B 1 81 ? 10.094 -9.031 -6.191 1 97.19 81 VAL B O 1
ATOM 1898 N N . MET B 1 82 ? 7.914 -8.711 -6.703 1 98.5 82 MET B N 1
ATOM 1899 C CA . MET B 1 82 ? 7.996 -9.508 -7.922 1 98.5 82 MET B CA 1
ATOM 1900 C C . MET B 1 82 ? 8.508 -8.664 -9.086 1 98.5 82 MET B C 1
ATOM 1902 O O . MET B 1 82 ? 8.086 -7.52 -9.266 1 98.5 82 MET B O 1
ATOM 1906 N N . VAL B 1 83 ? 9.43 -9.312 -9.812 1 97.94 83 VAL B N 1
ATOM 1907 C CA . VAL B 1 83 ? 9.977 -8.711 -11.023 1 97.94 83 VAL B CA 1
ATOM 1908 C C . VAL B 1 83 ? 9.328 -9.336 -12.25 1 97.94 83 VAL B C 1
ATOM 1910 O O . VAL B 1 83 ? 9.258 -8.703 -13.312 1 97.94 83 VAL B O 1
ATOM 1913 N N . GLU B 1 84 ? 8.977 -10.523 -12.055 1 98.31 84 GLU B N 1
ATOM 1914 C CA . GLU B 1 84 ? 8.234 -11.266 -13.07 1 98.31 84 GLU B CA 1
ATOM 1915 C C . GLU B 1 84 ? 7.121 -12.102 -12.445 1 98.31 84 GLU B C 1
ATOM 1917 O O . GLU B 1 84 ? 7.309 -12.711 -11.391 1 98.31 84 GLU B O 1
ATOM 1922 N N . PHE B 1 85 ? 6.031 -12.117 -13.164 1 98.69 85 PHE B N 1
ATOM 1923 C CA . PHE B 1 85 ? 4.879 -12.945 -12.828 1 98.69 85 PHE B CA 1
ATOM 1924 C C . PHE B 1 85 ? 4.246 -13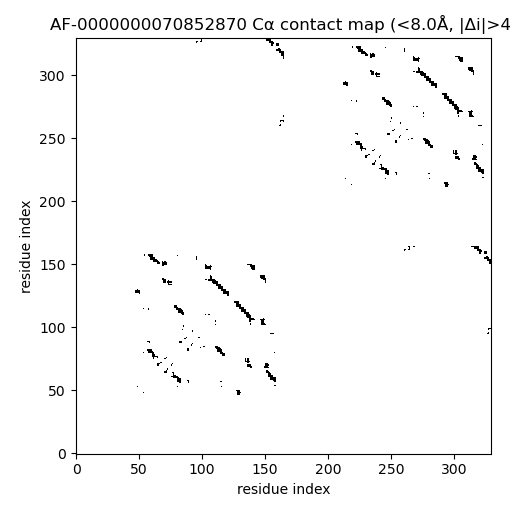.531 -14.078 1 98.69 85 PHE B C 1
ATOM 1926 O O . PHE B 1 85 ? 3.471 -12.852 -14.766 1 98.69 85 PHE B O 1
ATOM 1933 N N . GLY B 1 86 ? 4.617 -14.758 -14.258 1 98.25 86 GLY B N 1
ATOM 1934 C CA . GLY B 1 86 ? 4.293 -15.273 -15.578 1 98.25 86 GLY B CA 1
ATOM 1935 C C . GLY B 1 86 ? 4.938 -14.492 -16.703 1 98.25 86 GLY B C 1
ATOM 1936 O O . GLY B 1 86 ? 6.156 -14.289 -16.703 1 98.25 86 GLY B O 1
ATOM 1937 N N . HIS B 1 87 ? 4.141 -14.039 -17.562 1 97.62 87 HIS B N 1
ATOM 1938 C CA . HIS B 1 87 ? 4.691 -13.289 -18.688 1 97.62 87 HIS B CA 1
ATOM 1939 C C . HIS B 1 87 ? 4.645 -11.789 -18.422 1 97.62 87 HIS B C 1
ATOM 1941 O O . HIS B 1 87 ? 5.059 -10.992 -19.266 1 97.62 87 HIS B O 1
ATOM 1947 N N . TYR B 1 88 ? 4.281 -11.453 -17.281 1 98 88 TYR B N 1
ATOM 1948 C CA . TYR B 1 88 ? 4.207 -10.039 -16.969 1 98 88 TYR B CA 1
ATOM 1949 C C . TYR B 1 88 ? 5.477 -9.562 -16.281 1 98 88 TYR B C 1
ATOM 1951 O O . TYR B 1 88 ? 6.074 -10.305 -15.492 1 98 88 TYR B O 1
ATOM 1959 N N . ASN B 1 89 ? 5.863 -8.422 -16.594 1 97.44 89 ASN B N 1
ATOM 1960 C CA . ASN B 1 89 ? 6.875 -7.637 -15.891 1 97.44 89 ASN B CA 1
ATOM 1961 C C . ASN B 1 89 ? 6.543 -6.148 -15.914 1 97.44 89 ASN B C 1
ATOM 1963 O O . ASN B 1 89 ? 5.453 -5.758 -16.344 1 97.44 89 ASN B O 1
ATOM 1967 N N . LYS B 1 90 ? 7.355 -5.355 -15.367 1 95.56 90 LYS B N 1
ATOM 1968 C CA . LYS B 1 90 ? 7.09 -3.928 -15.227 1 95.56 90 LYS B CA 1
ATOM 1969 C C . LYS B 1 90 ? 6.703 -3.301 -16.562 1 95.56 90 LYS B C 1
ATOM 1971 O O . LYS B 1 90 ? 5.816 -2.445 -16.609 1 95.56 90 LYS B O 1
ATOM 1976 N N . SER B 1 91 ? 7.277 -3.73 -17.641 1 94.5 91 SER B N 1
ATOM 1977 C CA . SER B 1 91 ? 7.078 -3.135 -18.969 1 94.5 91 SER B CA 1
ATOM 1978 C C . SER B 1 91 ? 5.836 -3.693 -19.641 1 94.5 91 SER B C 1
ATOM 1980 O O . SER B 1 91 ? 5.254 -3.047 -20.516 1 94.5 91 SER B O 1
ATOM 1982 N N . ARG B 1 92 ? 5.398 -4.824 -19.219 1 94.25 92 ARG B N 1
ATOM 1983 C CA . ARG B 1 92 ? 4.281 -5.508 -19.859 1 94.25 92 ARG B CA 1
ATOM 1984 C C . ARG B 1 92 ? 3.133 -5.719 -18.875 1 94.25 92 ARG B C 1
ATOM 1986 O O . ARG B 1 92 ? 2.479 -6.766 -18.891 1 94.25 92 ARG B O 1
ATOM 1993 N N . PHE B 1 93 ? 2.916 -4.777 -18.047 1 95.44 93 PHE B N 1
ATOM 1994 C CA . PHE B 1 93 ? 1.942 -4.922 -16.969 1 95.44 93 PHE B CA 1
ATOM 1995 C C . PHE B 1 93 ? 0.772 -3.965 -17.172 1 95.44 93 PHE B C 1
ATOM 1997 O O . PHE B 1 93 ? 0.875 -2.775 -16.859 1 95.44 93 PHE B O 1
ATOM 2004 N N . PRO B 1 94 ? -0.377 -4.434 -17.578 1 94.69 94 PRO B N 1
ATOM 2005 C CA . PRO B 1 94 ? -1.518 -3.547 -17.812 1 94.69 94 PRO B CA 1
ATOM 2006 C C . PRO B 1 94 ? -2.248 -3.172 -16.516 1 94.69 94 PRO B C 1
ATOM 2008 O O . PRO B 1 94 ? -2.996 -2.191 -16.484 1 94.69 94 PRO B O 1
ATOM 2011 N N . GLY B 1 95 ? -2.168 -4.031 -15.516 1 96.62 95 GLY B N 1
ATOM 2012 C CA . GLY B 1 95 ? -2.836 -3.775 -14.25 1 96.62 95 GLY B CA 1
ATOM 2013 C C . GLY B 1 95 ? -3.115 -5.039 -13.453 1 96.62 95 GLY B C 1
ATOM 2014 O O . GLY B 1 95 ? -2.924 -6.148 -13.961 1 96.62 95 GLY B O 1
ATOM 2015 N N . LEU B 1 96 ? -3.615 -4.879 -12.352 1 97.38 96 LEU B N 1
ATOM 2016 C CA . LEU B 1 96 ? -3.791 -5.973 -11.398 1 97.38 96 LEU B CA 1
ATOM 2017 C C . LEU B 1 96 ? -4.836 -6.961 -11.891 1 97.38 96 LEU B C 1
ATOM 2019 O O . LEU B 1 96 ? -4.777 -8.148 -11.57 1 97.38 96 LEU B O 1
ATOM 2023 N N . LYS B 1 97 ? -5.75 -6.5 -12.695 1 97.19 97 LYS B N 1
ATOM 2024 C CA . LYS B 1 97 ? -6.77 -7.383 -13.258 1 97.19 97 LYS B CA 1
ATOM 2025 C C . LYS B 1 97 ? -6.141 -8.469 -14.125 1 97.19 97 LYS B C 1
ATOM 2027 O O . LYS B 1 97 ? -6.637 -9.594 -14.18 1 97.19 97 LYS B O 1
ATOM 2032 N N . SER B 1 98 ? -5.062 -8.086 -14.789 1 98.25 98 SER B N 1
ATOM 2033 C CA . SER B 1 98 ? -4.398 -9.047 -15.656 1 98.25 98 SER B CA 1
ATOM 2034 C C . SER B 1 98 ? -3.725 -10.148 -14.844 1 98.25 98 SER B C 1
ATOM 2036 O O . SER B 1 98 ? -3.656 -11.297 -15.281 1 98.25 98 SER B O 1
ATOM 2038 N N . ILE B 1 99 ? -3.264 -9.82 -13.664 1 98.44 99 ILE B N 1
ATOM 2039 C CA . ILE B 1 99 ? -2.674 -10.805 -12.766 1 98.44 99 ILE B CA 1
ATOM 2040 C C . ILE B 1 99 ? -3.75 -11.781 -12.289 1 98.44 99 ILE B C 1
ATOM 2042 O O . ILE B 1 99 ? -3.551 -13 -12.32 1 98.44 99 ILE B O 1
ATOM 2046 N N . ALA B 1 100 ? -4.828 -11.242 -11.906 1 97.88 100 ALA B N 1
ATOM 2047 C CA . ALA B 1 100 ? -5.953 -12.062 -11.477 1 97.88 100 ALA B CA 1
ATOM 2048 C C . ALA B 1 100 ? -6.398 -13 -12.594 1 97.88 100 ALA B C 1
ATOM 2050 O O . ALA B 1 100 ? -6.656 -14.188 -12.359 1 97.88 100 ALA B O 1
ATOM 2051 N N . ALA B 1 101 ? -6.488 -12.445 -13.734 1 97.56 101 ALA B N 1
ATOM 2052 C CA . ALA B 1 101 ? -6.918 -13.234 -14.883 1 97.56 101 ALA B CA 1
ATOM 2053 C C . ALA B 1 101 ? -5.941 -14.367 -15.172 1 97.56 101 ALA B C 1
ATOM 2055 O O . ALA B 1 101 ? -6.355 -15.5 -15.438 1 97.56 101 ALA B O 1
ATOM 2056 N N . LEU B 1 102 ? -4.684 -14.062 -15.172 1 98.31 102 LEU B N 1
ATOM 2057 C CA . LEU B 1 102 ? -3.662 -15.07 -15.414 1 98.31 102 LEU B CA 1
ATOM 2058 C C . LEU B 1 102 ? -3.783 -16.219 -14.422 1 98.31 102 LEU B C 1
ATOM 2060 O O . LEU B 1 102 ? -3.762 -17.391 -14.805 1 98.31 102 LEU B O 1
ATOM 2064 N N . VAL B 1 103 ? -3.924 -15.906 -13.18 1 98.12 103 VAL B N 1
ATOM 2065 C CA . VAL B 1 103 ? -3.998 -16.922 -12.141 1 98.12 103 VAL B CA 1
ATOM 2066 C C . VAL B 1 103 ? -5.262 -17.766 -12.328 1 98.12 103 VAL B C 1
ATOM 2068 O O . VAL B 1 103 ? -5.211 -19 -12.273 1 98.12 103 VAL B O 1
ATOM 2071 N N . ARG B 1 104 ? -6.359 -17.094 -12.523 1 96.88 104 ARG B N 1
ATOM 2072 C CA . ARG B 1 104 ? -7.633 -17.781 -12.703 1 96.88 104 ARG B CA 1
ATOM 2073 C C . ARG B 1 104 ? -7.562 -18.766 -13.867 1 96.88 104 ARG B C 1
ATOM 2075 O O . ARG B 1 104 ? -8.141 -19.859 -13.797 1 96.88 104 ARG B O 1
ATOM 2082 N N . LYS B 1 105 ? -6.828 -18.469 -14.844 1 96.81 105 LYS B N 1
ATOM 2083 C CA . LYS B 1 105 ? -6.75 -19.266 -16.062 1 96.81 105 LYS B CA 1
ATOM 2084 C C . LYS B 1 105 ? -5.684 -20.344 -15.938 1 96.81 105 LYS B C 1
ATOM 2086 O O . LYS B 1 105 ? -5.461 -21.125 -16.875 1 96.81 105 LYS B O 1
ATOM 2091 N N . SER B 1 106 ? -5.078 -20.453 -14.742 1 97.44 106 SER B N 1
ATOM 2092 C CA . SER B 1 106 ? -3.953 -21.359 -14.625 1 97.44 106 SER B CA 1
ATOM 2093 C C . SER B 1 106 ? -4.16 -22.344 -13.477 1 97.44 106 SER B C 1
ATOM 2095 O O . SER B 1 106 ? -3.268 -22.547 -12.648 1 97.44 106 SER B O 1
ATOM 2097 N N . PRO B 1 107 ? -5.293 -23.047 -13.383 1 96.69 107 PRO B N 1
ATOM 2098 C CA . PRO B 1 107 ? -5.445 -24.047 -12.328 1 96.69 107 PRO B CA 1
ATOM 2099 C C . PRO B 1 107 ? -4.48 -25.219 -12.477 1 96.69 107 PRO B C 1
ATOM 2101 O O . PRO B 1 107 ? -4.391 -25.812 -13.547 1 96.69 107 PRO B O 1
ATOM 2104 N N . GLU B 1 108 ? -3.779 -25.422 -11.414 1 96.5 108 GLU B N 1
ATOM 2105 C CA . GLU B 1 108 ? -2.881 -26.562 -11.312 1 96.5 108 GLU B CA 1
ATOM 2106 C C . GLU B 1 108 ? -1.755 -26.484 -12.336 1 96.5 108 GLU B C 1
ATOM 2108 O O . GLU B 1 108 ? -1.186 -27.5 -12.727 1 96.5 108 GLU B O 1
ATOM 2113 N N . LYS B 1 109 ? -1.515 -25.328 -12.836 1 97.75 109 LYS B N 1
ATOM 2114 C CA . LYS B 1 109 ? -0.414 -25.047 -13.758 1 97.75 109 LYS B CA 1
ATOM 2115 C C . LYS B 1 109 ? 0.6 -24.094 -13.125 1 97.75 109 LYS B C 1
ATOM 2117 O O . LYS B 1 109 ? 0.222 -23.125 -12.469 1 97.75 109 LYS B O 1
ATOM 2122 N N . ASP B 1 110 ? 1.724 -24.344 -13.391 1 98.38 110 ASP B N 1
ATOM 2123 C CA . ASP B 1 110 ? 2.799 -23.547 -12.805 1 98.38 110 ASP B CA 1
ATOM 2124 C C . ASP B 1 110 ? 2.85 -22.156 -13.422 1 98.38 110 ASP B C 1
ATOM 2126 O O . ASP B 1 110 ? 2.768 -22.016 -14.648 1 98.38 110 ASP B O 1
ATOM 2130 N N . ILE B 1 111 ? 3.023 -21.203 -12.578 1 98.75 111 ILE B N 1
ATOM 2131 C CA . ILE B 1 111 ? 3.307 -19.828 -12.969 1 98.75 111 ILE B CA 1
ATOM 2132 C C . ILE B 1 111 ? 4.703 -19.438 -12.492 1 98.75 111 ILE B C 1
ATOM 2134 O O . ILE B 1 111 ? 4.945 -19.328 -11.289 1 98.75 111 ILE B O 1
ATOM 2138 N N . PRO B 1 112 ? 5.609 -19.25 -13.398 1 98.81 112 PRO B N 1
ATOM 2139 C CA . PRO B 1 112 ? 6.945 -18.812 -12.984 1 98.81 112 PRO B CA 1
ATOM 2140 C C . PRO B 1 112 ? 6.953 -17.406 -12.422 1 98.81 112 PRO B C 1
ATOM 2142 O O . PRO B 1 112 ? 6.293 -16.516 -12.961 1 98.81 112 PRO B O 1
ATOM 2145 N N . VAL B 1 113 ? 7.68 -17.219 -11.32 1 98.75 113 VAL B N 1
ATOM 2146 C CA . VAL B 1 113 ? 7.793 -15.93 -10.664 1 98.75 113 VAL B CA 1
ATOM 2147 C C . VAL B 1 113 ? 9.25 -15.664 -10.289 1 98.75 113 VAL B C 1
ATOM 2149 O O . VAL B 1 113 ? 9.922 -16.531 -9.734 1 98.75 113 VAL B O 1
ATOM 2152 N N . ILE B 1 114 ? 9.688 -14.516 -10.625 1 98.62 114 ILE B N 1
ATOM 2153 C CA . ILE B 1 114 ? 10.977 -14.023 -10.148 1 98.62 114 ILE B CA 1
ATOM 2154 C C . ILE B 1 114 ? 10.75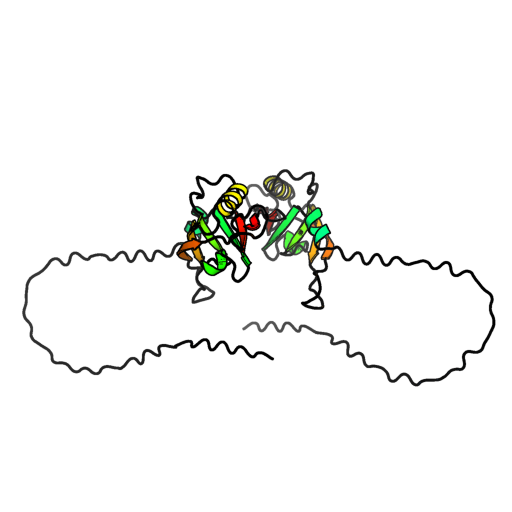8 -12.852 -9.195 1 98.62 114 ILE B C 1
ATOM 2156 O O . ILE B 1 114 ? 9.984 -11.938 -9.484 1 98.62 114 ILE B O 1
ATOM 2160 N N . LEU B 1 115 ? 11.516 -12.906 -8.07 1 98 115 LEU B N 1
ATOM 2161 C CA . LEU B 1 115 ? 11.227 -11.891 -7.062 1 98 115 LEU B CA 1
ATOM 2162 C C . LEU B 1 115 ? 12.484 -11.539 -6.273 1 98 115 LEU B C 1
ATOM 2164 O O . LEU B 1 115 ? 13.492 -12.25 -6.348 1 98 115 LEU B O 1
ATOM 2168 N N . TRP B 1 116 ? 12.391 -10.344 -5.617 1 96.25 116 TRP B N 1
ATOM 2169 C CA . TRP B 1 116 ? 13.344 -9.93 -4.594 1 96.25 116 TRP B CA 1
ATOM 2170 C C . TRP B 1 116 ? 12.797 -10.203 -3.197 1 96.25 116 TRP B C 1
ATOM 2172 O O . TRP B 1 116 ? 11.688 -9.766 -2.865 1 96.25 116 TRP B O 1
ATOM 2182 N N . ARG B 1 117 ? 13.586 -10.953 -2.441 1 94.25 117 ARG B N 1
ATOM 2183 C CA . ARG B 1 117 ? 13.227 -11.195 -1.048 1 94.25 117 ARG B CA 1
ATOM 2184 C C . ARG B 1 117 ? 14.234 -10.555 -0.101 1 94.25 117 ARG B C 1
ATOM 2186 O O . ARG B 1 117 ? 15.438 -10.758 -0.236 1 94.25 117 ARG B O 1
ATOM 2193 N N . LYS B 1 118 ? 13.594 -9.797 0.754 1 90.62 118 LYS B N 1
ATOM 2194 C CA . LYS B 1 118 ? 14.445 -9.148 1.742 1 90.62 118 LYS B CA 1
ATOM 2195 C C . LYS B 1 118 ? 14.992 -10.156 2.746 1 90.62 118 LYS B C 1
ATOM 2197 O O . LYS B 1 118 ? 14.242 -10.945 3.312 1 90.62 118 LYS B O 1
ATOM 2202 N N . LEU B 1 119 ? 16.266 -10.047 2.869 1 86.5 119 LEU B N 1
ATOM 2203 C CA . LEU B 1 119 ? 16.922 -10.914 3.85 1 86.5 119 LEU B CA 1
ATOM 2204 C C . LEU B 1 119 ? 17.047 -10.203 5.195 1 86.5 119 LEU B C 1
ATOM 2206 O O . LEU B 1 119 ? 17.203 -8.984 5.25 1 86.5 119 LEU B O 1
ATOM 2210 N N . GLU B 1 120 ? 16.703 -10.805 6.227 1 75.19 120 GLU B N 1
ATOM 2211 C CA . GLU B 1 120 ? 16.906 -10.234 7.555 1 75.19 120 GLU B CA 1
ATOM 2212 C C . GLU B 1 120 ? 18.359 -9.797 7.754 1 75.19 120 GLU B C 1
ATOM 2214 O O . GLU B 1 120 ? 19.281 -10.555 7.473 1 75.19 120 GLU B O 1
ATOM 2219 N N . PRO B 1 121 ? 18.391 -8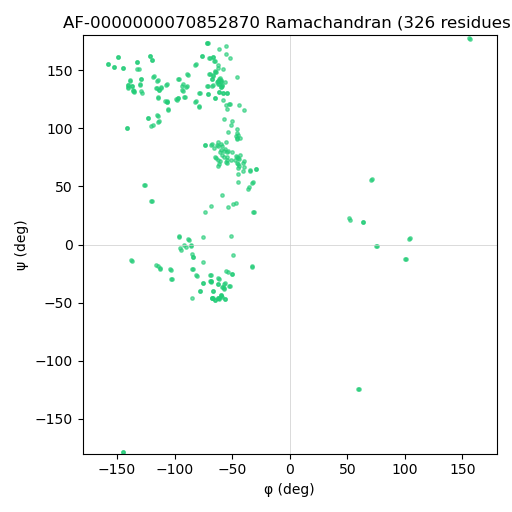.477 8.031 1 70.25 121 PRO B N 1
ATOM 2220 C CA . PRO B 1 121 ? 19.781 -8.023 8.203 1 70.25 121 PRO B CA 1
ATOM 2221 C C . PRO B 1 121 ? 20.469 -8.688 9.383 1 70.25 121 PRO B C 1
ATOM 2223 O O . PRO B 1 121 ? 19.828 -9.055 10.367 1 70.25 121 PRO B O 1
ATOM 2226 N N . LEU B 1 122 ? 21.734 -9.055 9.234 1 65.69 122 LEU B N 1
ATOM 2227 C CA . LEU B 1 122 ? 22.547 -9.547 10.336 1 65.69 122 LEU B CA 1
ATOM 2228 C C . LEU B 1 122 ? 22.625 -8.523 11.461 1 65.69 122 LEU B C 1
ATOM 2230 O O . LEU B 1 122 ? 22.672 -8.883 12.633 1 65.69 122 LEU B O 1
ATOM 2234 N N . ASP B 1 123 ? 22.672 -7.188 11.023 1 68.25 123 ASP B N 1
ATOM 2235 C CA . ASP B 1 123 ? 22.734 -6.055 11.938 1 68.25 123 ASP B CA 1
ATOM 2236 C C . ASP B 1 123 ? 21.656 -5.023 11.617 1 68.25 123 ASP B C 1
ATOM 2238 O O . ASP B 1 123 ? 21.375 -4.75 10.453 1 68.25 123 ASP B O 1
ATOM 2242 N N . LYS B 1 124 ? 20.938 -4.613 12.617 1 69 124 LYS B N 1
ATOM 2243 C CA . LYS B 1 124 ? 19.828 -3.686 12.461 1 69 124 LYS B CA 1
ATOM 2244 C C . LYS B 1 124 ? 20.25 -2.416 11.734 1 69 124 LYS B C 1
ATOM 2246 O O . LYS B 1 124 ? 19.438 -1.741 11.109 1 69 124 LYS B O 1
ATOM 2251 N N . ASN B 1 125 ? 21.531 -2.141 11.812 1 70.69 125 ASN B N 1
ATOM 2252 C CA . ASN B 1 125 ? 22.062 -0.93 11.195 1 70.69 125 ASN B CA 1
ATOM 2253 C C . ASN B 1 125 ? 22.5 -1.185 9.758 1 70.69 125 ASN B C 1
ATOM 2255 O O . ASN B 1 125 ? 22.953 -0.263 9.07 1 70.69 125 ASN B O 1
ATOM 2259 N N . SER B 1 126 ? 22.344 -2.436 9.43 1 74.25 126 SER B N 1
ATOM 2260 C CA . SER B 1 126 ? 22.828 -2.754 8.086 1 74.25 126 SER B CA 1
ATOM 2261 C C . SER B 1 126 ? 21.734 -2.531 7.047 1 74.25 126 SER B C 1
ATOM 2263 O O . SER B 1 126 ? 20.547 -2.594 7.359 1 74.25 126 SER B O 1
ATOM 2265 N N . LEU B 1 127 ? 22.109 -2.133 5.949 1 75.81 127 LEU B N 1
ATOM 2266 C CA . LEU B 1 127 ? 21.188 -1.955 4.828 1 75.81 127 LEU B CA 1
ATOM 2267 C C . LEU B 1 127 ? 20.531 -3.275 4.457 1 75.81 127 LEU B C 1
ATOM 2269 O O . LEU B 1 127 ? 21.125 -4.344 4.625 1 75.81 127 LEU B O 1
ATOM 2273 N N . PRO B 1 128 ? 19.281 -3.121 4.102 1 79.12 128 PRO B N 1
ATOM 2274 C CA . PRO B 1 128 ? 18.609 -4.352 3.689 1 79.12 128 PRO B CA 1
ATOM 2275 C C . PRO B 1 128 ? 19.297 -5.039 2.51 1 79.12 128 PRO B C 1
ATOM 2277 O O . PRO B 1 128 ? 19.812 -4.363 1.616 1 79.12 128 PRO B O 1
ATOM 2280 N N . VAL B 1 129 ? 19.391 -6.387 2.666 1 84.25 129 VAL B N 1
ATOM 2281 C CA . VAL B 1 129 ? 19.906 -7.215 1.584 1 84.25 129 VAL B CA 1
ATOM 2282 C C . VAL B 1 129 ? 18.766 -8 0.94 1 84.25 129 VAL B C 1
ATOM 2284 O O . VAL B 1 129 ? 17.875 -8.508 1.636 1 84.25 129 VAL B O 1
ATOM 2287 N N . PHE B 1 130 ? 18.859 -8.031 -0.367 1 90.94 130 PHE B N 1
ATOM 2288 C CA . PHE B 1 130 ? 17.812 -8.742 -1.096 1 90.94 130 PHE B CA 1
ATOM 2289 C C . PHE B 1 130 ? 18.391 -9.906 -1.885 1 90.94 130 PHE B C 1
ATOM 2291 O O . PHE B 1 130 ? 19.5 -9.82 -2.398 1 90.94 130 PHE B O 1
ATOM 2298 N N . GLN B 1 131 ? 17.641 -10.906 -1.931 1 93.12 131 GLN B N 1
ATOM 2299 C CA . GLN B 1 131 ? 18 -12.078 -2.732 1 93.12 131 GLN B CA 1
ATOM 2300 C C . GLN B 1 131 ? 17 -12.289 -3.867 1 93.12 131 GLN B C 1
ATOM 2302 O O . GLN B 1 131 ? 15.797 -12.164 -3.668 1 93.12 131 GLN B O 1
ATOM 2307 N N . LYS B 1 132 ? 17.625 -12.547 -5.012 1 95.31 132 LYS B N 1
ATOM 2308 C CA . LYS B 1 132 ? 16.766 -12.898 -6.133 1 95.31 132 LYS B CA 1
ATOM 2309 C C . LYS B 1 132 ? 16.312 -14.352 -6.039 1 95.31 132 LYS B C 1
ATOM 2311 O O . LYS B 1 132 ? 17.125 -15.258 -5.887 1 95.31 132 LYS B O 1
ATOM 2316 N N . ILE B 1 133 ? 15.062 -14.625 -6.172 1 97.25 133 ILE B N 1
ATOM 2317 C CA . ILE B 1 133 ? 14.492 -15.961 -6.02 1 97.25 133 ILE B CA 1
ATOM 2318 C C . ILE B 1 133 ? 13.609 -16.281 -7.223 1 97.25 133 ILE B C 1
ATOM 2320 O O . ILE B 1 133 ? 12.898 -15.414 -7.727 1 97.25 133 ILE B O 1
ATOM 2324 N N . SER B 1 134 ? 13.688 -17.406 -7.703 1 98.56 134 SER B N 1
ATOM 2325 C CA . SER B 1 134 ? 12.797 -17.922 -8.734 1 98.56 134 SER B CA 1
ATOM 2326 C C . SER B 1 134 ? 11.836 -18.969 -8.164 1 98.56 134 SER B C 1
ATOM 2328 O O . SER B 1 134 ? 12.266 -19.953 -7.551 1 98.56 134 SER B O 1
ATOM 2330 N N . LEU B 1 135 ? 10.602 -18.719 -8.344 1 98.75 135 LEU B N 1
ATOM 2331 C CA . LEU B 1 135 ? 9.57 -19.641 -7.859 1 98.75 135 LEU B CA 1
ATOM 2332 C C . LEU B 1 135 ? 8.695 -20.125 -9.008 1 98.75 135 LEU B C 1
ATOM 2334 O O . LEU B 1 135 ? 8.688 -19.531 -10.086 1 98.75 135 LEU B O 1
ATOM 2338 N N . LYS B 1 136 ? 7.996 -21.219 -8.742 1 98.75 136 LYS B N 1
ATOM 2339 C CA . LYS B 1 136 ? 6.863 -21.703 -9.531 1 98.75 136 LYS B CA 1
ATOM 2340 C C . LYS B 1 136 ? 5.613 -21.844 -8.664 1 98.75 136 LYS B C 1
ATOM 2342 O O . LYS B 1 136 ? 5.547 -22.719 -7.801 1 98.75 136 LYS B O 1
ATOM 2347 N N . LEU B 1 137 ? 4.738 -20.984 -8.898 1 98.75 137 LEU B N 1
ATOM 2348 C CA . LEU B 1 137 ? 3.496 -21.031 -8.133 1 98.75 137 LEU B CA 1
ATOM 2349 C C . LEU B 1 137 ? 2.434 -21.844 -8.867 1 98.75 137 LEU B C 1
ATOM 2351 O O . LEU B 1 137 ? 2.227 -21.656 -10.07 1 98.75 137 LEU B O 1
ATOM 2355 N N . LYS B 1 138 ? 1.771 -22.609 -8.148 1 98.5 138 LYS B N 1
ATOM 2356 C CA . LYS B 1 138 ? 0.726 -23.438 -8.742 1 98.5 138 LYS B CA 1
ATOM 2357 C C . LYS B 1 138 ? -0.636 -23.141 -8.125 1 98.5 138 LYS B C 1
ATOM 2359 O O . LYS B 1 138 ? -0.953 -23.625 -7.035 1 98.5 138 LYS B O 1
ATOM 2364 N N . PRO B 1 139 ? -1.452 -22.391 -8.836 1 98.12 139 PRO B N 1
ATOM 2365 C CA . PRO B 1 139 ? -2.797 -22.141 -8.312 1 98.12 139 PRO B CA 1
ATOM 2366 C C . PRO B 1 139 ? -3.598 -23.422 -8.102 1 98.12 139 PRO B C 1
ATOM 2368 O O . PRO B 1 139 ? -3.51 -24.359 -8.914 1 98.12 139 PRO B O 1
ATOM 2371 N N . LEU B 1 140 ? -4.301 -23.406 -7.039 1 96.56 140 LEU B N 1
ATOM 2372 C CA . LEU B 1 140 ? -5.211 -24.516 -6.789 1 96.56 140 LEU B CA 1
ATOM 2373 C C . LEU B 1 140 ? -6.512 -24.328 -7.562 1 96.56 140 LEU B C 1
ATOM 2375 O O . LEU B 1 140 ? -6.906 -23.203 -7.871 1 96.56 140 LEU B O 1
ATOM 2379 N N . GLN B 1 141 ? -7.129 -25.406 -7.816 1 96.06 141 GLN B N 1
ATOM 2380 C CA . GLN B 1 141 ? -8.422 -25.328 -8.492 1 96.06 141 GLN B CA 1
ATOM 2381 C C . GLN B 1 141 ? -9.531 -24.953 -7.52 1 96.06 141 GLN B C 1
ATOM 2383 O O . GLN B 1 141 ? -9.703 -25.609 -6.484 1 96.06 141 GLN B O 1
ATOM 2388 N N . SER B 1 142 ? -10.133 -23.797 -7.852 1 91.12 142 SER B N 1
ATOM 2389 C CA . SER B 1 142 ? -11.258 -23.391 -7.012 1 91.12 142 SER B CA 1
ATOM 2390 C C . SER B 1 142 ? -12.414 -24.359 -7.109 1 91.12 142 SER B C 1
ATOM 2392 O O . SER B 1 142 ? -12.594 -25.031 -8.141 1 91.12 142 SER B O 1
ATOM 2394 N N . HIS B 1 143 ? -13.094 -24.469 -6.07 1 84.81 143 HIS B N 1
ATOM 2395 C CA . HIS B 1 143 ? -14.25 -25.359 -6.07 1 84.81 143 HIS B CA 1
ATOM 2396 C C . HIS B 1 143 ? -15.492 -24.656 -6.594 1 84.81 143 HIS B C 1
ATOM 2398 O O . HIS B 1 143 ? -16.547 -25.266 -6.746 1 84.81 143 HIS B O 1
ATOM 2404 N N . ASP B 1 144 ? -15.133 -23.438 -6.859 1 75.25 144 ASP B N 1
ATOM 2405 C CA . ASP B 1 144 ? -16.281 -22.703 -7.367 1 75.25 144 ASP B CA 1
ATOM 2406 C C . ASP B 1 144 ? -16.594 -23.078 -8.812 1 75.25 144 ASP B C 1
ATOM 2408 O O . ASP B 1 144 ? -15.875 -23.906 -9.406 1 75.25 144 ASP B O 1
ATOM 2412 N N . VAL B 1 145 ? -17.844 -22.75 -9.258 1 68.44 145 VAL B N 1
ATOM 2413 C CA . VAL B 1 145 ? -18.422 -23.172 -10.531 1 68.44 145 VAL B CA 1
ATOM 2414 C C . VAL B 1 145 ? -17.438 -22.875 -11.664 1 68.44 145 VAL B C 1
ATOM 2416 O O . VAL B 1 145 ? -17.516 -23.484 -12.734 1 68.44 145 VAL B O 1
ATOM 2419 N N . ASN B 1 146 ? -16.562 -21.906 -11.477 1 72.38 146 ASN B N 1
ATOM 2420 C CA . ASN B 1 146 ? -15.719 -21.547 -12.609 1 72.38 146 ASN B CA 1
ATOM 2421 C C . ASN B 1 146 ? -14.375 -22.266 -12.555 1 72.38 146 ASN B C 1
ATOM 2423 O O . ASN B 1 146 ? -13.625 -22.25 -13.531 1 72.38 146 ASN B O 1
ATOM 2427 N N . GLY B 1 147 ? -14.188 -23 -11.516 1 84.62 147 GLY B N 1
ATOM 2428 C CA . GLY B 1 147 ? -13.016 -23.844 -11.375 1 84.62 147 GLY B CA 1
ATOM 2429 C C . GLY B 1 147 ? -11.711 -23.109 -11.594 1 84.62 147 GLY B C 1
ATOM 2430 O O . GLY B 1 147 ? -10.734 -23.672 -12.086 1 84.62 147 GLY B O 1
ATOM 2431 N N . GLY B 1 148 ? -11.641 -21.875 -11.484 1 92.19 148 GLY B N 1
ATOM 2432 C CA . GLY B 1 148 ? -10.445 -21.094 -11.758 1 92.19 148 GLY B CA 1
ATOM 2433 C C . GLY B 1 148 ? -9.344 -21.312 -10.742 1 92.19 148 GLY B C 1
ATOM 2434 O O . GLY B 1 148 ? -9.562 -21.938 -9.703 1 92.19 148 GLY B O 1
ATOM 2435 N N . GLY B 1 149 ? -8.148 -20.969 -11.133 1 96.31 149 GLY B N 1
ATOM 2436 C CA . GLY B 1 149 ? -7.008 -21.078 -10.242 1 96.31 149 GLY B CA 1
ATOM 2437 C C . GLY B 1 149 ? -7.051 -20.062 -9.109 1 96.31 149 GLY B C 1
ATOM 2438 O O . GLY B 1 149 ? -7.484 -18.922 -9.305 1 96.31 149 GLY B O 1
ATOM 2439 N N . VAL B 1 150 ? -6.504 -20.531 -7.965 1 96.44 150 VAL B N 1
ATOM 2440 C CA . VAL B 1 150 ? -6.391 -19.672 -6.797 1 96.44 150 VAL B CA 1
ATOM 2441 C C . VAL B 1 150 ? -5.027 -19.859 -6.141 1 96.44 150 VAL B C 1
ATOM 2443 O O . VAL B 1 150 ? -4.531 -20.984 -6.031 1 96.44 150 VAL B O 1
ATOM 2446 N N . LEU B 1 151 ? -4.441 -18.719 -5.77 1 98 151 LEU B N 1
ATOM 2447 C CA . LEU B 1 151 ? -3.133 -18.797 -5.129 1 98 151 LEU B CA 1
ATOM 2448 C C . LEU B 1 151 ? -3.25 -18.562 -3.625 1 98 151 LEU B C 1
ATOM 2450 O O . LEU B 1 151 ? -2.369 -18.969 -2.863 1 98 151 LEU B O 1
ATOM 2454 N N . GLY B 1 152 ? -4.277 -17.953 -3.232 1 97.12 152 GLY B N 1
ATOM 2455 C CA . GLY B 1 152 ? -4.379 -17.578 -1.831 1 97.12 152 GLY B CA 1
ATOM 2456 C C . GLY B 1 152 ? -3.43 -16.469 -1.436 1 97.12 152 GLY B C 1
ATOM 2457 O O . GLY B 1 152 ? -2.697 -16.578 -0.451 1 97.12 152 GLY B O 1
ATOM 2458 N N . ALA B 1 153 ? -3.486 -15.344 -2.105 1 98 153 ALA B N 1
ATOM 2459 C CA . ALA B 1 153 ? -2.574 -14.234 -1.85 1 98 153 ALA B CA 1
ATOM 2460 C C . ALA B 1 153 ? -3.223 -12.898 -2.211 1 98 153 ALA B C 1
ATOM 2462 O O . ALA B 1 153 ? -4.105 -12.844 -3.07 1 98 153 ALA B O 1
ATOM 2463 N N . VAL B 1 154 ? -2.779 -11.875 -1.562 1 96.75 154 VAL B N 1
ATOM 2464 C CA . VAL B 1 154 ? -3.111 -10.508 -1.938 1 96.75 154 VAL B CA 1
ATOM 2465 C C . VAL B 1 154 ? -1.896 -9.836 -2.572 1 96.75 154 VAL B C 1
ATOM 2467 O O . VAL B 1 154 ? -0.824 -9.773 -1.963 1 96.75 154 VAL B O 1
ATOM 2470 N N . ILE B 1 155 ? -2.062 -9.375 -3.771 1 98.25 155 ILE B N 1
ATOM 2471 C CA . ILE B 1 155 ? -1 -8.758 -4.559 1 98.25 155 ILE B CA 1
ATOM 2472 C C . ILE B 1 155 ? -1.306 -7.273 -4.766 1 98.25 155 ILE B C 1
ATOM 2474 O O . ILE B 1 155 ? -2.441 -6.906 -5.078 1 98.25 155 ILE B O 1
ATOM 2478 N N . ASN B 1 156 ? -0.321 -6.465 -4.547 1 97.25 156 ASN B N 1
ATOM 2479 C CA . ASN B 1 156 ? -0.391 -5.023 -4.762 1 97.25 156 ASN B CA 1
ATOM 2480 C C . ASN B 1 156 ? 0.635 -4.562 -5.793 1 97.25 156 ASN B C 1
ATOM 2482 O O . ASN B 1 156 ? 1.599 -5.273 -6.078 1 97.25 156 ASN B O 1
ATOM 2486 N N . THR B 1 157 ? 0.331 -3.41 -6.348 1 95.94 157 THR B N 1
ATOM 2487 C CA . THR B 1 157 ? 1.385 -2.84 -7.18 1 95.94 157 THR B CA 1
ATOM 2488 C C . THR B 1 157 ? 2.592 -2.447 -6.332 1 95.94 157 THR B C 1
ATOM 2490 O O . THR B 1 157 ? 2.477 -2.287 -5.117 1 95.94 157 THR B O 1
ATOM 2493 N N . TYR B 1 158 ? 3.707 -2.299 -7.02 1 94.44 158 TYR B N 1
ATOM 2494 C CA . TYR B 1 158 ? 4.941 -1.868 -6.375 1 94.44 158 TYR B CA 1
ATOM 2495 C C . TYR B 1 158 ? 5.66 -0.819 -7.215 1 94.44 158 TYR B C 1
ATOM 2497 O O . TYR B 1 158 ? 5.895 -1.026 -8.406 1 94.44 158 TYR B O 1
ATOM 2505 N N . PRO B 1 159 ? 6.062 0.183 -6.691 1 89.94 159 PRO B N 1
ATOM 2506 C CA . PRO B 1 159 ? 5.773 0.614 -5.324 1 89.94 159 PRO B CA 1
ATOM 2507 C C . PRO B 1 159 ? 4.297 0.94 -5.109 1 89.94 159 PRO B C 1
ATOM 2509 O O . PRO B 1 159 ? 3.561 1.153 -6.074 1 89.94 159 PRO B O 1
ATOM 2512 N N . LEU B 1 160 ? 3.857 0.898 -3.885 1 91.69 160 LEU B N 1
ATOM 2513 C CA . LEU B 1 160 ? 2.504 1.349 -3.58 1 91.69 160 LEU B CA 1
ATOM 2514 C C . LEU B 1 160 ? 2.316 2.811 -3.975 1 91.69 160 LEU B C 1
ATOM 2516 O O . LEU B 1 160 ? 3.215 3.631 -3.777 1 91.69 160 LEU B O 1
ATOM 2520 N N . PRO B 1 161 ? 1.142 3.062 -4.637 1 90.19 161 PRO B N 1
ATOM 2521 C CA . PRO B 1 161 ? 0.92 4.477 -4.938 1 90.19 161 PRO B CA 1
ATOM 2522 C C . PRO B 1 161 ? 0.999 5.363 -3.697 1 90.19 161 PRO B C 1
ATOM 2524 O O . PRO B 1 161 ? 0.406 5.043 -2.664 1 90.19 161 PRO B O 1
ATOM 2527 N N . GLN B 1 162 ? 1.783 6.422 -3.828 1 94.94 162 GLN B N 1
ATOM 2528 C CA . GLN B 1 162 ? 1.987 7.27 -2.658 1 94.94 162 GLN B CA 1
ATOM 2529 C C . GLN B 1 162 ? 2.426 8.672 -3.068 1 94.94 162 GLN B C 1
ATOM 2531 O O . GLN B 1 162 ? 2.857 8.891 -4.203 1 94.94 162 GLN B O 1
ATOM 2536 N N . THR B 1 163 ? 2.172 9.648 -2.223 1 95.81 163 THR B N 1
ATOM 2537 C CA . THR B 1 163 ? 2.744 10.984 -2.338 1 95.81 163 THR B CA 1
ATOM 2538 C C . THR B 1 163 ? 3.369 11.422 -1.016 1 95.81 163 THR B C 1
ATOM 2540 O O . THR B 1 163 ? 2.887 11.047 0.056 1 95.81 163 THR B O 1
ATOM 2543 N N . ARG B 1 164 ? 4.488 12.117 -1.167 1 94.38 164 ARG B N 1
ATOM 2544 C CA . ARG B 1 164 ? 5.113 12.727 0.003 1 94.38 164 ARG B CA 1
ATOM 2545 C C . ARG B 1 164 ? 4.723 14.195 0.133 1 94.38 164 ARG B C 1
ATOM 2547 O O . ARG B 1 164 ? 4.863 14.961 -0.817 1 94.38 164 ARG B O 1
ATOM 2554 N N . VAL B 1 165 ? 4.242 14.531 1.216 1 95.75 165 VAL B N 1
ATOM 2555 C CA . VAL B 1 165 ? 3.77 15.898 1.401 1 95.75 165 VAL B CA 1
ATOM 2556 C C . VAL B 1 165 ? 4.371 16.484 2.676 1 95.75 165 VAL B C 1
ATOM 2558 O O . VAL B 1 165 ? 4.781 15.75 3.574 1 95.75 165 VAL B O 1
#

Foldseek 3Di:
DPPPPPCPPPPPPPVPPPPPPPPDDDDDDDDDDDPPPPPPPPPCVVCQVAPVNLQVQFWKFWQDADPPFQCVVFPDDHGKTWNDWAPDTPVRDPDDVVSVVVQQAFAQHWIKIWTWDWDPDPDPPDHIGIDIDITITHFHQDPDPSRGGDGGTDMDTPPHDDDDD/DPPPPPPPPPPPPPPPVPPPDPPVPDPDDDDDDDPDPPPPPPPCPVCQVAPVNLQVQFWKFWQDADPPFQCVVFPDDHGKTWNDWAPDGPVRDPDPVVSVVVQQAFAQHWIKIWTWDWDPDPDPPDHIGIDIDITIGHFHQDPDPSRGGDGGTDMDTPPHDDDDD

pLDDT: mean 72.82, std 31.32, range [18.59, 98.81]

Radius of gyration: 30.8 Å; Cα contacts (8 Å, |Δi|>4): 576; chains: 2; bounding box: 114×57×75 Å

Sequence (330 aa):
TITITLQTKVKVKTKISKQSETNKERKDNESYSSGNNSNNNNNNNNNNITNQQVLEDGFLICTQLVKTGGADQGGLQVGDVMVEFGHYNKSRFPGLKSIAALVRKSPEKDIPVILWRKLEPLDKNSLPVFQKISLKLKPLQSHDVNGGGVLGAVINTYPLPQTRVTITITLQTKVKVKTKISKQSETNKERKDNESYSSGNNSNNNNNNNNNNITNQQVLEDGFLICTQLVKTGGADQGGLQVGDVMVEFGHYNKSRFPGLKSIAALVRKSPEKDIPVILWRKLEPLDKNSLPVFQKISLKLKPLQSHDVNGGGVLGAVINTYPLPQTRV

Secondary structure (DSSP, 8-state):
--------------------------------------------------HHHHHHH--EEEEEE-TTSHHHHTT--TT-EEEEETTEEGGG---HHHHHHHHHT-TT--EEEEEEEEEPPSSTTSPPEEEEEEEEE-PEEPSSTT--EE--EEEEESSPPEEE-/--------------------------------------------------HHHHHHH--EEEEEE-TTSHHHHTT--TT-EEEEETTEEGGG---HHHHHHHHHT-TT--EEEEEEEEEPPSSTTSPPEEEEEEEEE-PEEPSSTT--EE--EEEEESSPPEEE-

Nearest PDB structures (foldseek):
  4o06-assembly1_A  TM=8.636E-01  e=7.063E-06  Saccharomyces cerevisiae S288C
  3wkm-assembly1_A  TM=7.788E-01  e=5.556E-04  Aquifex aeolicus VF5
  6icf-assembly1_A  TM=7.229E-01  e=6.990E-04  Aquifex aeolicus VF5
  8ipc-assembly1_A  TM=7.899E-01  e=3.296E-03  Aquifex aeolicus VF5
  6al1-assembly1_A  TM=5.409E-01  e=3.678E-02  Aquifex aeolicus VF5

Organism: Reticulomyxa filosa (NCBI:txid46433)

Solvent-accessible surface area (backbone atoms only — not comparable to full-atom values): 19211 Å² total; per-residue (Å²): 131,87,78,77,76,78,76,76,77,74,79,75,76,71,75,71,75,70,78,72,71,78,73,78,75,85,75,86,78,82,80,78,77,81,70,81,73,74,75,74,72,72,74,73,70,71,73,68,46,48,73,58,55,53,64,69,42,24,36,31,27,30,72,39,70,35,85,83,23,20,30,40,73,32,65,57,50,70,64,29,28,27,40,28,54,56,89,28,30,63,90,60,56,93,47,58,66,57,54,38,49,52,39,29,74,26,46,70,35,74,36,48,30,32,28,38,35,75,43,80,52,95,42,93,86,46,72,70,40,47,43,83,46,80,38,51,29,35,15,38,62,38,88,52,98,78,42,29,15,31,23,35,34,32,38,24,52,33,74,65,69,64,36,74,46,132,85,79,78,77,76,78,77,79,74,80,75,77,72,76,70,76,70,77,74,75,72,76,73,73,79,77,77,71,83,74,79,78,83,72,82,72,74,74,74,74,72,75,71,69,71,73,68,45,48,73,58,55,52,64,68,42,24,36,29,28,29,73,39,71,34,86,83,22,21,30,40,72,34,64,57,50,70,64,29,28,27,40,28,53,56,92,29,30,62,90,60,57,93,50,59,66,58,54,38,50,52,39,30,73,25,46,71,34,74,34,48,31,32,29,40,35,75,44,81,51,96,42,92,86,46,70,70,40,48,41,80,44,80,38,53,29,34,16,37,62,38,87,51,97,77,43,28,15,30,23,36,34,31,38,22,51,32,73,66,68,65,35,74,49

InterPro domains:
  IPR035269 26S Proteasome non-ATPase regulatory subunit 9 [PTHR12651] (17-155)
  IPR036034 PDZ superfamily [G3DSA:2.30.42.10] (40-157)